Protein AF-A0A3D3FFS9-F1 (afdb_monomer)

Mean predicted aligned error: 15.08 Å

pLDDT: mean 86.49, std 15.5, range [30.83, 98.31]

Solvent-accessible surface area (backbone atoms only — not comparable to full-atom values): 15522 Å² total; per-residue (Å²): 141,86,73,75,79,60,86,74,94,66,98,41,53,66,43,80,41,42,57,54,73,46,79,46,50,60,52,38,69,43,64,80,40,70,41,89,42,34,31,46,38,37,26,71,35,42,28,30,42,39,33,48,88,96,41,80,41,85,40,32,59,42,22,28,40,58,45,58,53,77,39,62,31,33,36,33,24,29,67,91,42,33,21,30,34,37,38,45,29,33,47,48,78,42,43,66,61,57,33,49,62,44,68,36,50,98,83,41,37,71,49,58,36,91,55,58,69,62,52,50,50,43,48,57,53,44,73,69,55,74,61,97,42,74,67,36,50,54,48,45,51,51,40,52,54,48,51,52,49,54,40,28,65,50,52,66,58,79,88,72,78,77,92,74,82,76,87,44,95,41,71,57,57,49,53,46,51,52,50,46,69,80,42,44,48,44,90,74,54,68,60,60,50,14,54,76,62,74,43,55,54,67,60,50,33,52,48,26,39,74,54,67,75,35,42,62,69,55,50,53,51,52,55,26,44,55,53,37,51,52,49,44,69,75,48,85,71,54,69,56,57,46,21,39,67,32,33,26,93,46,46,64,63,37,41,53,53,38,22,74,74,69,78,41,46,66,67,55,51,32,55,55,50,52,57,56,55,69,73,77,112

Structure (mmCIF, N/CA/C/O backbone):
data_AF-A0A3D3FFS9-F1
#
_entry.id   AF-A0A3D3FFS9-F1
#
loop_
_atom_site.group_PDB
_atom_site.id
_atom_site.type_symbol
_atom_site.label_atom_id
_atom_site.label_alt_id
_atom_site.label_comp_id
_atom_site.label_asym_id
_atom_site.label_entity_id
_atom_site.label_seq_id
_atom_site.pdbx_PDB_ins_code
_atom_site.Cartn_x
_atom_site.Cartn_y
_atom_site.Cartn_z
_atom_site.occupancy
_atom_site.B_iso_or_equiv
_atom_site.auth_seq_id
_atom_site.auth_comp_id
_atom_site.auth_asym_id
_atom_site.auth_atom_id
_atom_site.pdbx_PDB_model_num
ATOM 1 N N . MET A 1 1 ? 17.795 -17.511 -14.555 1.00 39.22 1 MET A N 1
ATOM 2 C CA . MET A 1 1 ? 16.384 -17.103 -14.370 1.00 39.22 1 MET A CA 1
ATOM 3 C C . MET A 1 1 ? 15.881 -17.816 -13.126 1.00 39.22 1 MET A C 1
ATOM 5 O O . MET A 1 1 ? 15.646 -19.010 -13.201 1.00 39.22 1 MET A O 1
ATOM 9 N N . HIS A 1 2 ? 15.796 -17.134 -11.985 1.00 30.83 2 HIS A N 1
ATOM 10 C CA . HIS A 1 2 ? 15.272 -17.726 -10.752 1.00 30.83 2 HIS A CA 1
ATOM 11 C C . HIS A 1 2 ? 14.253 -16.762 -10.148 1.00 30.83 2 HIS A C 1
ATOM 13 O O . HIS A 1 2 ? 14.625 -15.761 -9.555 1.00 30.83 2 HIS A O 1
ATOM 19 N N . ALA A 1 3 ? 12.970 -17.047 -10.356 1.00 32.38 3 ALA A N 1
ATOM 20 C CA . ALA A 1 3 ? 11.882 -16.489 -9.565 1.00 32.38 3 ALA A CA 1
ATOM 21 C C . ALA A 1 3 ? 11.201 -17.693 -8.908 1.00 32.38 3 ALA A C 1
ATOM 23 O O . ALA A 1 3 ? 10.590 -18.506 -9.601 1.00 32.38 3 ALA A O 1
ATOM 24 N N . GLN A 1 4 ? 11.405 -17.877 -7.604 1.00 36.47 4 GLN A N 1
ATOM 25 C CA . GLN A 1 4 ? 10.688 -18.891 -6.832 1.00 36.47 4 GLN A CA 1
ATOM 26 C C . GLN A 1 4 ? 9.319 -18.324 -6.457 1.00 36.47 4 GLN A C 1
ATOM 28 O O . GLN A 1 4 ? 9.228 -17.225 -5.917 1.00 36.47 4 GLN A O 1
ATOM 33 N N . SER A 1 5 ? 8.252 -19.057 -6.780 1.00 33.88 5 SER A N 1
ATOM 34 C CA . SER A 1 5 ? 6.898 -18.698 -6.363 1.00 33.88 5 SER A CA 1
ATOM 35 C C . SER A 1 5 ? 6.679 -19.101 -4.909 1.00 33.88 5 SER A C 1
ATOM 37 O O . SER A 1 5 ? 6.826 -20.279 -4.576 1.00 33.88 5 SER A O 1
ATOM 39 N N . MET A 1 6 ? 6.245 -18.162 -4.078 1.00 38.62 6 MET A N 1
ATOM 40 C CA . MET A 1 6 ? 5.648 -18.459 -2.781 1.00 38.62 6 MET A CA 1
ATOM 41 C C . MET A 1 6 ? 4.137 -18.331 -2.953 1.00 38.62 6 MET A C 1
ATOM 43 O O . MET A 1 6 ? 3.634 -17.253 -3.248 1.00 38.62 6 MET A O 1
ATOM 47 N N . ASN A 1 7 ? 3.411 -19.446 -2.864 1.00 34.44 7 ASN A N 1
ATOM 48 C CA . ASN A 1 7 ? 1.955 -19.442 -2.965 1.00 34.44 7 ASN A CA 1
ATOM 49 C C . ASN A 1 7 ? 1.379 -19.937 -1.637 1.00 34.44 7 ASN A C 1
ATOM 51 O O . ASN A 1 7 ? 1.318 -21.140 -1.392 1.00 34.44 7 ASN A O 1
ATOM 55 N N . VAL A 1 8 ? 0.980 -18.998 -0.781 1.00 35.91 8 VAL A N 1
ATOM 56 C CA . VAL A 1 8 ? 0.124 -19.250 0.380 1.00 35.91 8 VAL A CA 1
ATOM 57 C C . VAL A 1 8 ? -1.070 -18.318 0.218 1.00 35.91 8 VAL A C 1
ATOM 59 O O . VAL A 1 8 ? -0.944 -17.104 0.301 1.00 35.91 8 VAL A O 1
ATOM 62 N N . SER A 1 9 ? -2.225 -18.888 -0.122 1.00 38.56 9 SER A N 1
ATOM 63 C CA . SER A 1 9 ? -3.477 -18.145 -0.263 1.00 38.56 9 SER A CA 1
ATOM 64 C C . SER A 1 9 ? -4.104 -17.952 1.120 1.00 38.56 9 SER A C 1
ATOM 66 O O . SER A 1 9 ? -4.982 -18.707 1.531 1.00 38.56 9 SER A O 1
ATOM 68 N N . SER A 1 10 ? -3.634 -16.942 1.845 1.00 40.06 10 SER A N 1
ATOM 69 C CA . SER A 1 10 ? -4.397 -16.231 2.875 1.00 40.06 10 SER A CA 1
ATOM 70 C C . SER A 1 10 ? -5.025 -15.002 2.209 1.00 40.06 10 SER A C 1
ATOM 72 O O . SER A 1 10 ? -4.398 -14.331 1.392 1.00 40.06 10 SER A O 1
ATOM 74 N N . ALA A 1 11 ? -6.298 -14.715 2.488 1.00 45.78 11 ALA A N 1
ATOM 75 C CA . ALA A 1 11 ? -6.959 -13.499 2.011 1.00 45.78 11 ALA A CA 1
ATOM 76 C C . ALA A 1 11 ? -6.447 -12.286 2.807 1.00 45.78 11 ALA A C 1
ATOM 78 O O . ALA A 1 11 ? -7.126 -11.769 3.688 1.00 45.78 11 ALA A O 1
ATOM 79 N N . GLU A 1 12 ? -5.211 -11.891 2.538 1.00 56.81 12 GLU A N 1
ATOM 80 C CA . GLU A 1 12 ? -4.559 -10.719 3.107 1.00 56.81 12 GLU A CA 1
ATOM 81 C C . GLU A 1 12 ? -4.927 -9.448 2.329 1.00 56.81 12 GLU A C 1
ATOM 83 O O . GLU A 1 12 ? -5.251 -9.483 1.135 1.00 56.81 12 GLU A O 1
ATOM 88 N N . ASP A 1 13 ? -4.885 -8.303 3.015 1.00 81.38 13 ASP A N 1
ATOM 89 C CA . ASP A 1 13 ? -5.248 -7.010 2.429 1.00 81.38 13 ASP A CA 1
ATOM 90 C C . ASP A 1 13 ? -4.358 -6.663 1.221 1.00 81.38 13 ASP A C 1
ATOM 92 O O . ASP A 1 13 ? -4.845 -6.205 0.187 1.00 81.38 13 ASP A O 1
ATOM 96 N N . LEU A 1 14 ? -3.055 -6.930 1.298 1.00 90.75 14 LEU A N 1
ATOM 97 C CA . LEU A 1 14 ? -2.101 -6.743 0.208 1.00 90.75 14 LEU A CA 1
ATOM 98 C C . LEU A 1 14 ? -0.906 -7.670 0.440 1.00 90.75 14 LEU A C 1
ATOM 100 O O . LEU A 1 14 ? -0.265 -7.530 1.472 1.00 90.75 14 LEU A O 1
ATOM 104 N N . SER A 1 15 ? -0.561 -8.530 -0.516 1.00 90.69 15 SER A N 1
ATOM 105 C CA . SER A 1 15 ? 0.523 -9.514 -0.363 1.00 90.69 15 SER A CA 1
ATOM 106 C C . SER A 1 15 ? 1.428 -9.558 -1.583 1.00 90.69 15 SER A C 1
ATOM 108 O O . SER A 1 15 ? 0.958 -9.531 -2.729 1.00 90.69 15 SER A O 1
ATOM 110 N N . LEU A 1 16 ? 2.733 -9.675 -1.336 1.00 93.38 16 LEU A N 1
ATOM 111 C CA . LEU A 1 16 ? 3.740 -9.927 -2.362 1.00 93.38 16 LEU A CA 1
ATOM 112 C C . LEU A 1 16 ? 3.660 -11.398 -2.793 1.00 93.38 16 LEU A C 1
ATOM 114 O O . LEU A 1 16 ? 3.675 -12.290 -1.956 1.00 93.38 16 LEU A O 1
ATOM 118 N N . LEU A 1 17 ? 3.606 -11.655 -4.099 1.00 91.88 17 LEU A N 1
ATOM 119 C CA . LEU A 1 17 ? 3.616 -13.013 -4.654 1.00 91.88 17 LEU A CA 1
ATOM 120 C C . LEU A 1 17 ? 5.021 -13.428 -5.093 1.00 91.88 17 LEU A C 1
ATOM 122 O O . LEU A 1 17 ? 5.482 -14.530 -4.809 1.00 91.88 17 LEU A O 1
ATOM 126 N N . PHE A 1 18 ? 5.687 -12.545 -5.835 1.00 93.00 18 PHE A N 1
ATOM 127 C CA . PHE A 1 18 ? 7.074 -12.691 -6.266 1.00 93.00 18 PHE A CA 1
ATOM 128 C C . PHE A 1 18 ? 7.578 -11.357 -6.825 1.00 93.00 18 PHE A C 1
ATOM 130 O O . PHE A 1 18 ? 6.798 -10.475 -7.183 1.00 93.00 18 PHE A O 1
ATOM 137 N N . CYS A 1 19 ? 8.891 -11.213 -6.949 1.00 96.38 19 CYS A N 1
ATOM 138 C CA . CYS A 1 19 ? 9.537 -10.063 -7.573 1.00 96.38 19 CYS A CA 1
ATOM 139 C C . CYS A 1 19 ? 10.679 -10.532 -8.480 1.00 96.38 19 CYS A C 1
ATOM 141 O O . CYS A 1 19 ? 10.998 -11.724 -8.524 1.00 96.38 19 CYS A O 1
ATOM 143 N N . GLY A 1 20 ? 11.271 -9.621 -9.242 1.00 94.88 20 GLY A N 1
ATOM 144 C CA . GLY A 1 20 ? 12.468 -9.938 -10.007 1.00 94.88 20 GLY A CA 1
ATOM 145 C C . GLY A 1 20 ? 12.974 -8.786 -10.852 1.00 94.88 20 GLY A C 1
ATOM 146 O O . GLY A 1 20 ? 12.391 -7.704 -10.887 1.00 94.88 20 GLY A O 1
ATOM 147 N N . GLU A 1 21 ? 14.064 -9.059 -11.555 1.00 96.31 21 GLU A N 1
ATOM 148 C CA . GLU A 1 21 ? 14.656 -8.158 -12.531 1.00 96.31 21 GLU A CA 1
ATOM 149 C C . GLU A 1 21 ? 15.047 -8.887 -13.808 1.00 96.31 21 GLU A C 1
ATOM 151 O O . GLU A 1 21 ? 15.166 -10.120 -13.856 1.00 96.31 21 GLU A O 1
ATOM 156 N N . ARG A 1 22 ? 15.233 -8.110 -14.873 1.00 95.00 22 ARG A N 1
ATOM 157 C CA . ARG A 1 22 ? 15.659 -8.628 -16.161 1.00 95.00 22 ARG A CA 1
ATOM 158 C C . ARG A 1 22 ? 16.355 -7.574 -16.994 1.00 95.00 22 ARG A C 1
ATOM 160 O O . ARG A 1 22 ? 15.787 -6.524 -17.276 1.00 95.00 22 ARG A O 1
ATOM 167 N N . PHE A 1 23 ? 17.533 -7.942 -17.474 1.00 97.06 23 PHE A N 1
ATOM 168 C CA . PHE A 1 23 ? 18.231 -7.280 -18.565 1.00 97.06 23 PHE A CA 1
ATOM 169 C C . PHE A 1 23 ? 17.737 -7.885 -19.879 1.00 97.06 23 PHE A C 1
ATOM 171 O O . PHE A 1 23 ? 17.874 -9.092 -20.101 1.00 97.06 23 PHE A O 1
ATOM 178 N N . CYS A 1 24 ? 17.085 -7.082 -20.713 1.00 95.44 24 CYS A N 1
ATOM 179 C CA . CYS A 1 24 ? 16.520 -7.552 -21.970 1.00 95.44 24 CYS A CA 1
ATOM 180 C C . CYS A 1 24 ? 17.574 -7.560 -23.078 1.00 95.44 24 CYS A C 1
ATOM 182 O O . CYS A 1 24 ? 18.467 -6.720 -23.120 1.00 95.44 24 CYS A O 1
ATOM 184 N N . SER A 1 25 ? 17.444 -8.498 -24.012 1.00 96.44 25 SER A N 1
ATOM 185 C CA . SER A 1 25 ? 18.145 -8.422 -25.297 1.00 96.44 25 SER A CA 1
ATOM 186 C C . SER A 1 25 ? 17.382 -7.500 -26.264 1.00 96.44 25 SER A C 1
ATOM 188 O O . SER A 1 25 ? 16.174 -7.312 -26.082 1.00 96.44 25 SER A O 1
ATOM 190 N N . PRO A 1 26 ? 18.035 -6.961 -27.309 1.00 97.62 26 PRO A N 1
ATOM 191 C CA . PRO A 1 26 ? 17.374 -6.247 -28.401 1.00 97.62 26 PRO A CA 1
ATOM 192 C C . PRO A 1 26 ? 16.096 -6.930 -28.892 1.00 97.62 26 PRO A C 1
ATOM 194 O O . PRO A 1 26 ? 16.116 -8.104 -29.264 1.00 97.62 26 PRO A O 1
ATOM 197 N N . GLY A 1 27 ? 14.974 -6.207 -28.878 1.00 94.75 27 GLY A N 1
ATOM 198 C CA . GLY A 1 27 ? 13.695 -6.715 -29.384 1.00 94.75 27 GLY A CA 1
ATOM 199 C C . GLY A 1 27 ? 13.052 -7.824 -28.546 1.00 94.75 27 GLY A C 1
ATOM 200 O O . GLY A 1 27 ? 12.045 -8.381 -28.982 1.00 94.75 27 GLY A O 1
ATOM 201 N N . HIS A 1 28 ? 13.602 -8.157 -27.373 1.00 95.06 28 HIS A N 1
ATOM 202 C CA . HIS A 1 28 ? 13.063 -9.192 -26.492 1.00 95.06 28 HIS A CA 1
ATOM 203 C C . HIS A 1 28 ? 11.607 -8.899 -26.119 1.00 95.06 28 HIS A C 1
ATOM 205 O O . HIS A 1 28 ? 11.264 -7.765 -25.781 1.00 95.06 28 HIS A O 1
ATOM 211 N N . THR A 1 29 ? 10.756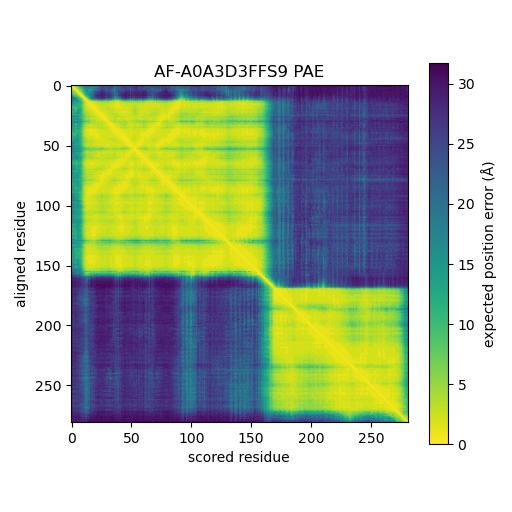 -9.924 -26.160 1.00 94.62 29 THR A N 1
ATOM 212 C CA . THR A 1 29 ? 9.309 -9.786 -25.976 1.00 94.62 29 THR A CA 1
ATOM 213 C C . THR A 1 29 ? 8.799 -10.484 -24.720 1.00 94.62 29 THR A C 1
ATOM 215 O O . THR A 1 29 ? 9.324 -11.505 -24.273 1.00 94.62 29 THR A O 1
ATOM 218 N N . PHE A 1 30 ? 7.715 -9.941 -24.172 1.00 88.75 30 PHE A N 1
ATOM 219 C CA . PHE A 1 30 ? 6.955 -10.507 -23.067 1.00 88.75 30 PHE A CA 1
ATOM 220 C C . PHE A 1 30 ? 5.487 -10.592 -23.459 1.00 88.75 30 PHE A C 1
ATOM 222 O O . PHE A 1 30 ? 4.843 -9.578 -23.712 1.00 88.75 30 PHE A O 1
ATOM 229 N N . GLY A 1 31 ? 4.938 -11.801 -23.477 1.00 87.56 31 GLY A N 1
ATOM 230 C CA . GLY A 1 31 ? 3.585 -12.023 -23.974 1.00 87.56 31 GLY A CA 1
ATOM 231 C C . GLY A 1 31 ? 3.514 -12.106 -25.507 1.00 87.56 31 GLY A C 1
ATOM 232 O O . GLY A 1 31 ? 4.546 -12.285 -26.150 1.00 87.56 31 GLY A O 1
ATOM 233 N N . PRO A 1 32 ? 2.313 -12.000 -26.105 1.00 90.25 32 PRO A N 1
ATOM 234 C CA . PRO A 1 32 ? 1.048 -11.656 -25.461 1.00 90.25 32 PRO A CA 1
ATOM 235 C C . PRO A 1 32 ? 0.671 -12.686 -24.401 1.00 90.25 32 PRO A C 1
ATOM 237 O O . PRO A 1 32 ? 0.777 -13.890 -24.625 1.00 90.25 32 PRO A O 1
ATOM 240 N N . ALA A 1 33 ? 0.284 -12.227 -23.215 1.00 88.81 33 ALA A N 1
ATOM 241 C CA . ALA A 1 33 ? -0.105 -13.139 -22.155 1.00 88.81 33 ALA A CA 1
ATOM 242 C C . ALA A 1 33 ? -1.074 -12.511 -21.158 1.00 88.81 33 ALA A C 1
ATOM 244 O O . ALA A 1 33 ? -1.065 -11.300 -20.941 1.00 88.81 33 ALA A O 1
ATOM 245 N N . VAL A 1 34 ? -1.871 -13.376 -20.531 1.00 91.50 34 VAL A N 1
ATOM 246 C CA . VAL A 1 34 ? -2.759 -13.033 -19.420 1.00 91.50 34 VAL A CA 1
ATOM 247 C C . VAL A 1 34 ? -2.073 -13.394 -18.104 1.00 91.50 34 VAL A C 1
ATOM 249 O O . VAL A 1 34 ? -1.395 -14.421 -17.995 1.00 91.50 34 VAL A O 1
ATOM 252 N N . ARG A 1 35 ? -2.220 -12.536 -17.097 1.00 90.38 35 ARG A N 1
ATOM 253 C CA . ARG A 1 35 ? -1.738 -12.756 -15.724 1.00 90.38 35 ARG A CA 1
ATOM 254 C C . ARG A 1 35 ? -2.925 -12.722 -14.770 1.00 90.38 35 ARG A C 1
ATOM 256 O O . ARG A 1 35 ? -3.882 -12.005 -15.027 1.00 90.38 35 ARG A O 1
ATOM 263 N N . GLN A 1 36 ? -2.881 -13.498 -13.689 1.00 92.31 36 GLN A N 1
ATOM 264 C CA . GLN A 1 36 ? -3.973 -13.583 -12.698 1.00 92.31 36 GLN A CA 1
ATOM 265 C C . GLN A 1 36 ? -3.714 -12.736 -11.441 1.00 92.31 36 GLN A C 1
ATOM 267 O O . GLN A 1 36 ? -4.442 -12.819 -10.459 1.00 92.31 36 GLN A O 1
ATOM 272 N N . TYR A 1 37 ? -2.675 -11.908 -11.472 1.00 94.88 37 TYR A N 1
ATOM 273 C CA . TYR A 1 37 ? -2.238 -11.038 -10.385 1.00 94.88 37 TYR A CA 1
ATOM 274 C C . TYR A 1 37 ? -1.850 -9.670 -10.944 1.00 94.88 37 TYR A C 1
ATOM 276 O O . TYR A 1 37 ? -1.660 -9.517 -12.154 1.00 94.88 37 TYR A O 1
ATOM 284 N N . TYR A 1 38 ? -1.734 -8.680 -10.063 1.00 97.38 38 TYR A N 1
ATOM 285 C CA . TYR A 1 38 ? -1.237 -7.361 -10.435 1.00 97.38 38 TYR A CA 1
ATOM 286 C C . TYR A 1 38 ? 0.285 -7.399 -10.541 1.00 97.38 38 TYR A C 1
ATOM 288 O O . TYR A 1 38 ? 0.943 -8.132 -9.800 1.00 97.38 38 TYR A O 1
ATOM 296 N N . MET A 1 39 ? 0.846 -6.595 -11.443 1.00 97.44 39 MET A N 1
ATOM 297 C CA . MET A 1 39 ? 2.289 -6.356 -11.480 1.00 97.44 39 MET A CA 1
ATOM 298 C C . MET A 1 39 ? 2.593 -4.878 -11.658 1.00 97.44 39 MET A C 1
ATOM 300 O O . MET A 1 39 ? 1.956 -4.216 -12.474 1.00 97.44 39 MET A O 1
ATOM 304 N N . LEU A 1 40 ? 3.604 -4.389 -10.948 1.00 97.94 40 LEU A N 1
ATOM 305 C CA . LEU A 1 40 ? 4.224 -3.097 -11.219 1.00 97.94 40 LEU A CA 1
ATOM 306 C C . LEU A 1 40 ? 5.616 -3.351 -11.779 1.00 97.94 40 LEU A C 1
ATOM 308 O O . LEU A 1 40 ? 6.454 -3.934 -11.095 1.00 97.94 40 LEU A O 1
ATOM 312 N N . TYR A 1 41 ? 5.836 -2.918 -13.014 1.00 97.44 41 TYR A N 1
ATOM 313 C CA . TYR A 1 41 ? 7.148 -2.876 -13.648 1.00 97.44 41 TYR A CA 1
ATOM 314 C C . TYR A 1 41 ? 7.743 -1.482 -13.507 1.00 97.44 41 TYR A C 1
ATOM 316 O O . TYR A 1 41 ? 7.016 -0.496 -13.590 1.00 97.44 41 TYR A O 1
ATOM 324 N N . TYR A 1 42 ? 9.058 -1.401 -13.360 1.00 97.81 42 TYR A N 1
ATOM 325 C CA . TYR A 1 42 ? 9.823 -0.162 -13.373 1.00 97.81 42 TYR A CA 1
ATOM 326 C C . TYR A 1 42 ? 11.041 -0.323 -14.283 1.00 97.81 42 TYR A C 1
ATOM 328 O O . TYR A 1 42 ? 11.745 -1.333 -14.214 1.00 97.81 42 TYR A O 1
ATOM 336 N N . CYS A 1 43 ? 11.267 0.653 -15.158 1.00 96.69 43 CYS A N 1
ATOM 337 C CA . CYS A 1 43 ? 12.367 0.654 -16.110 1.00 96.69 43 CYS A CA 1
ATOM 338 C C . CYS A 1 43 ? 13.561 1.406 -15.512 1.00 96.69 43 CYS A C 1
ATOM 340 O O . CYS A 1 43 ? 13.495 2.611 -15.266 1.00 96.69 43 CYS A O 1
ATOM 342 N N . VAL A 1 44 ? 14.645 0.673 -15.273 1.00 96.88 44 VAL A N 1
ATOM 343 C CA . VAL A 1 44 ? 15.892 1.187 -14.692 1.00 96.88 44 VAL A CA 1
ATOM 344 C C . VAL A 1 44 ? 16.724 1.870 -15.775 1.00 96.88 44 VAL A C 1
ATOM 346 O O . VAL A 1 44 ? 17.180 2.996 -15.604 1.00 96.88 44 VAL A O 1
ATOM 349 N N . SER A 1 45 ? 16.874 1.213 -16.924 1.00 97.69 45 SER A N 1
ATOM 350 C CA . SER A 1 45 ? 17.590 1.735 -18.087 1.00 97.69 45 SER A CA 1
ATOM 351 C C . SER A 1 45 ? 16.968 1.226 -19.386 1.00 97.69 45 SER A C 1
ATOM 353 O O . SER A 1 45 ? 16.167 0.288 -19.369 1.00 97.69 45 SER A O 1
ATOM 355 N N . GLY A 1 46 ? 17.335 1.853 -20.503 1.00 97.38 46 GLY A N 1
ATOM 356 C CA . GLY A 1 46 ? 16.828 1.532 -21.833 1.00 97.38 46 GLY A CA 1
ATOM 357 C C . GLY A 1 46 ? 15.348 1.859 -22.026 1.00 97.38 46 GLY A C 1
ATOM 358 O O . GLY A 1 46 ? 14.738 2.557 -21.215 1.00 97.38 46 GLY A O 1
ATOM 359 N N . HIS A 1 47 ? 14.764 1.347 -23.109 1.00 97.19 47 HIS A N 1
ATOM 360 C CA . HIS A 1 47 ? 13.375 1.617 -23.479 1.00 97.19 47 HIS A CA 1
ATOM 361 C C . HIS A 1 47 ? 12.610 0.346 -23.848 1.00 97.19 47 HIS A C 1
ATOM 363 O O . HIS A 1 47 ? 13.159 -0.620 -24.383 1.00 97.19 47 HIS A O 1
ATOM 369 N N . ALA A 1 48 ? 11.304 0.366 -23.603 1.00 95.19 48 ALA A N 1
ATOM 370 C CA . ALA A 1 48 ? 10.379 -0.678 -24.012 1.00 95.19 48 ALA A CA 1
ATOM 371 C C . ALA A 1 48 ? 9.031 -0.100 -24.441 1.00 95.19 48 ALA A C 1
ATOM 373 O O . ALA A 1 48 ? 8.614 0.972 -24.004 1.00 95.19 48 ALA A O 1
ATOM 374 N N . ILE A 1 49 ? 8.323 -0.859 -25.269 1.00 96.19 49 ILE A N 1
ATOM 375 C CA . ILE A 1 49 ? 6.905 -0.654 -25.537 1.00 96.19 49 ILE A CA 1
ATOM 376 C C . ILE A 1 49 ? 6.129 -1.626 -24.660 1.00 96.19 49 ILE A C 1
ATOM 378 O O . ILE A 1 49 ? 6.396 -2.825 -24.662 1.00 96.19 49 ILE A O 1
ATOM 382 N N . PHE A 1 50 ? 5.150 -1.108 -23.934 1.00 95.88 50 PHE A N 1
ATOM 383 C CA . PHE A 1 50 ? 4.143 -1.880 -23.225 1.00 95.88 50 PHE A CA 1
ATOM 384 C C . PHE A 1 50 ? 2.795 -1.693 -23.915 1.00 95.88 50 PHE A C 1
ATOM 386 O O . PHE A 1 50 ? 2.406 -0.575 -24.239 1.00 95.88 50 PHE A O 1
ATOM 393 N N . GLN A 1 51 ? 2.063 -2.777 -24.130 1.00 95.69 51 GLN A N 1
ATOM 394 C CA . GLN A 1 51 ? 0.758 -2.775 -24.765 1.00 95.69 51 GLN A CA 1
ATOM 395 C C . GLN A 1 51 ? -0.277 -3.433 -23.856 1.00 95.69 51 GLN A C 1
ATOM 397 O O . GLN A 1 51 ? -0.111 -4.569 -23.407 1.00 95.69 51 GLN A O 1
ATOM 402 N N . ALA A 1 52 ? -1.383 -2.726 -23.635 1.00 92.81 52 ALA A N 1
ATOM 403 C CA . ALA A 1 52 ? -2.548 -3.211 -22.904 1.00 92.81 52 ALA A CA 1
ATOM 404 C C . ALA A 1 52 ? -3.818 -2.575 -23.478 1.00 92.81 52 ALA A C 1
ATOM 406 O O . ALA A 1 52 ? -3.820 -1.392 -23.816 1.00 92.81 52 ALA A O 1
ATOM 407 N N . ASN A 1 53 ? -4.909 -3.342 -23.582 1.00 85.94 53 ASN A N 1
ATOM 408 C CA . ASN A 1 53 ? -6.197 -2.861 -24.108 1.00 85.94 53 ASN A CA 1
ATOM 409 C C . ASN A 1 53 ? -6.066 -2.124 -25.456 1.00 85.94 53 ASN A C 1
ATOM 411 O O . ASN A 1 53 ? -6.620 -1.042 -25.633 1.00 85.94 53 ASN A O 1
ATOM 415 N N . GLN A 1 54 ? -5.287 -2.697 -26.383 1.00 84.00 54 GLN A N 1
ATOM 416 C CA . GLN A 1 54 ? -4.994 -2.133 -27.712 1.00 84.00 54 GLN A CA 1
ATOM 417 C C . GLN A 1 54 ? -4.289 -0.759 -27.705 1.00 84.00 54 GLN A C 1
ATOM 419 O O . GLN A 1 54 ? -4.086 -0.181 -28.769 1.00 84.00 54 GLN A O 1
ATOM 424 N N . LYS A 1 55 ? -3.868 -0.245 -26.543 1.00 90.50 55 LYS A N 1
ATOM 425 C CA . LYS A 1 55 ? -3.050 0.966 -26.425 1.00 90.50 55 LYS A CA 1
ATOM 426 C C . LYS A 1 55 ? -1.587 0.604 -26.231 1.00 90.50 55 LYS A C 1
ATOM 428 O O . LYS A 1 55 ? -1.279 -0.316 -25.475 1.00 90.50 55 LYS A O 1
ATOM 433 N N . ASN A 1 56 ? -0.715 1.375 -26.872 1.00 93.00 56 ASN A N 1
ATOM 434 C CA . ASN A 1 56 ? 0.732 1.277 -26.725 1.00 93.00 56 ASN A CA 1
ATOM 435 C C . ASN A 1 56 ? 1.242 2.403 -25.825 1.00 93.00 56 ASN A C 1
ATOM 437 O O . ASN A 1 56 ? 0.820 3.552 -25.949 1.00 93.00 56 ASN A O 1
ATOM 441 N N . TYR A 1 57 ? 2.181 2.062 -24.956 1.00 91.31 57 TYR A N 1
ATOM 442 C CA . TYR A 1 57 ? 2.834 2.949 -24.010 1.00 91.31 57 TYR A CA 1
ATOM 443 C C . TYR A 1 57 ? 4.344 2.814 -24.193 1.00 91.31 57 TYR A C 1
ATOM 445 O O . TYR A 1 57 ? 4.869 1.702 -24.172 1.00 91.31 57 TYR A O 1
ATOM 453 N N . SER A 1 58 ? 5.039 3.935 -24.369 1.00 90.25 58 SER A N 1
ATOM 454 C CA . SER A 1 58 ? 6.501 3.958 -24.317 1.00 90.25 58 SER A CA 1
ATOM 455 C C . SER A 1 58 ? 6.938 4.094 -22.863 1.00 90.25 58 SER A C 1
ATOM 457 O O . SER A 1 58 ? 6.405 4.935 -22.138 1.00 90.25 58 SER A O 1
ATOM 459 N N . VAL A 1 59 ? 7.880 3.260 -22.435 1.00 92.31 59 VAL A N 1
ATOM 460 C CA . VAL A 1 59 ? 8.412 3.251 -21.073 1.00 92.31 59 VAL A CA 1
ATOM 461 C C . VAL A 1 59 ? 9.930 3.315 -21.162 1.00 92.31 59 VAL A C 1
ATOM 463 O O . VAL A 1 59 ? 10.547 2.514 -21.860 1.00 92.31 59 VAL A O 1
ATOM 466 N N . GLY A 1 60 ? 10.514 4.283 -20.466 1.00 91.19 60 GLY A N 1
ATOM 467 C CA . GLY A 1 60 ? 11.957 4.478 -20.359 1.00 91.19 60 GLY A CA 1
ATOM 468 C C . GLY A 1 60 ? 12.366 4.728 -18.908 1.00 91.19 60 GLY A C 1
ATOM 469 O O . GLY A 1 60 ? 11.540 4.546 -18.007 1.00 91.19 60 GLY A O 1
ATOM 470 N N . PRO A 1 61 ? 13.607 5.174 -18.657 1.00 91.69 61 PRO A N 1
ATOM 471 C CA . PRO A 1 61 ? 14.114 5.373 -17.306 1.00 91.69 61 PRO A CA 1
ATOM 472 C C . PRO A 1 61 ? 13.187 6.258 -16.464 1.00 91.69 61 PRO A C 1
ATOM 474 O O . PRO A 1 61 ? 12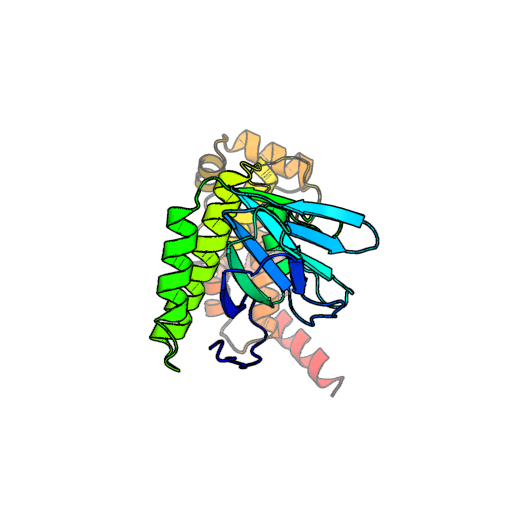.549 7.183 -16.977 1.00 91.69 61 PRO A O 1
ATOM 477 N N . GLN A 1 62 ? 13.110 5.958 -15.167 1.00 85.75 62 GLN A N 1
ATOM 478 C CA . GLN A 1 62 ? 12.214 6.596 -14.188 1.00 85.75 62 GLN A CA 1
ATOM 479 C C . GLN A 1 62 ? 10.723 6.306 -14.364 1.00 85.75 62 GLN A C 1
ATOM 481 O O . GLN A 1 62 ? 9.932 6.677 -13.499 1.00 85.75 62 GLN A O 1
ATOM 486 N N . HIS A 1 63 ? 10.320 5.620 -15.431 1.00 92.44 63 HIS A N 1
ATOM 487 C CA . HIS A 1 63 ? 8.928 5.269 -15.660 1.00 92.44 63 HIS A CA 1
ATOM 488 C C . HIS A 1 63 ? 8.672 3.798 -15.367 1.00 92.44 63 HIS A C 1
ATOM 490 O O . HIS A 1 63 ? 9.548 2.936 -15.455 1.00 92.44 63 HIS A O 1
ATOM 496 N N . GLY A 1 64 ? 7.425 3.504 -15.040 1.00 94.75 64 GLY A N 1
ATOM 497 C CA . GLY A 1 64 ? 6.949 2.152 -14.841 1.00 94.75 64 GLY A CA 1
ATOM 498 C C . GLY A 1 64 ? 5.506 1.994 -15.278 1.00 94.75 64 GLY A C 1
ATOM 499 O O . GLY A 1 64 ? 4.837 2.968 -15.630 1.00 94.75 64 GLY A O 1
ATOM 500 N N . PHE A 1 65 ? 5.028 0.753 -15.279 1.00 95.94 65 PHE A N 1
ATOM 501 C CA . PHE A 1 65 ? 3.675 0.438 -15.712 1.00 95.94 65 PHE A CA 1
ATOM 502 C C . PHE A 1 65 ? 2.987 -0.625 -14.855 1.00 95.94 65 PHE A C 1
ATOM 504 O O . PHE A 1 65 ? 3.624 -1.525 -14.304 1.00 95.94 65 PHE A O 1
ATOM 511 N N . LEU A 1 66 ? 1.660 -0.519 -14.775 1.00 97.38 66 LEU A N 1
ATOM 512 C CA . LEU A 1 66 ? 0.767 -1.469 -14.118 1.00 97.38 66 LEU A CA 1
ATOM 513 C C . LEU A 1 66 ? 0.204 -2.495 -15.111 1.00 97.38 66 LEU A C 1
ATOM 515 O O . LEU A 1 66 ? -0.451 -2.145 -16.098 1.00 97.38 66 LEU A O 1
ATOM 519 N N . VAL A 1 67 ? 0.357 -3.774 -14.774 1.00 96.44 67 VAL A N 1
ATOM 520 C CA . VAL A 1 67 ? -0.375 -4.892 -15.381 1.00 96.44 67 VAL A CA 1
ATOM 521 C C . VAL A 1 67 ? -1.568 -5.241 -14.497 1.00 96.44 67 VAL A C 1
ATOM 523 O O . VAL A 1 67 ? -1.418 -5.483 -13.297 1.00 96.44 67 VAL A O 1
ATOM 526 N N . TRP A 1 68 ? -2.756 -5.270 -15.099 1.00 95.31 68 TRP A N 1
ATOM 527 C CA . TRP A 1 68 ? -3.999 -5.670 -14.442 1.00 95.31 68 TRP A CA 1
ATOM 528 C C . TRP A 1 68 ? -4.256 -7.172 -14.634 1.00 95.31 68 TRP A C 1
ATOM 530 O O . TRP A 1 68 ? -3.979 -7.703 -15.714 1.00 95.31 68 TRP A O 1
ATOM 540 N N . PRO A 1 69 ? -4.822 -7.865 -13.630 1.00 94.81 69 PRO A N 1
ATOM 541 C CA . PRO A 1 69 ? -5.170 -9.270 -13.764 1.00 94.81 69 PRO A CA 1
ATOM 542 C C . PRO A 1 69 ? -6.293 -9.470 -14.792 1.00 94.81 69 PRO A C 1
ATOM 544 O O . PRO A 1 69 ? -7.221 -8.664 -14.888 1.00 94.81 69 PRO A O 1
ATOM 547 N N . GLY A 1 70 ? -6.222 -10.574 -15.536 1.00 91.62 70 GLY A N 1
ATOM 548 C CA . GLY A 1 70 ? -7.235 -10.995 -16.508 1.00 91.62 70 GLY A CA 1
ATOM 549 C C . GLY A 1 70 ? -7.158 -10.308 -17.875 1.00 91.62 70 GLY A C 1
ATOM 550 O O . GLY A 1 70 ? -8.002 -10.575 -18.725 1.00 91.62 70 GLY A O 1
ATOM 551 N N . GLU A 1 71 ? -6.166 -9.451 -18.117 1.00 91.69 71 GLU A N 1
ATOM 552 C CA . GLU A 1 71 ? -5.992 -8.760 -19.399 1.00 91.69 71 GLU A CA 1
ATOM 553 C C . GLU A 1 71 ? -4.834 -9.336 -20.214 1.00 91.69 71 GLU A C 1
ATOM 555 O O . GLU A 1 71 ? -3.821 -9.766 -19.663 1.00 91.69 71 GLU A O 1
ATOM 560 N N . VAL A 1 72 ? -4.971 -9.308 -21.542 1.00 93.81 72 VAL A N 1
ATOM 561 C CA . VAL A 1 72 ? -3.861 -9.605 -22.451 1.00 93.81 72 VAL A CA 1
ATOM 562 C C . VAL A 1 72 ? -2.943 -8.391 -22.499 1.00 93.81 72 VAL A C 1
ATOM 564 O O . VAL A 1 72 ? -3.353 -7.304 -22.912 1.00 93.81 72 VAL A O 1
ATOM 567 N N . THR A 1 73 ? -1.689 -8.597 -22.114 1.00 95.00 73 THR A N 1
ATOM 568 C CA . THR A 1 73 ? -0.634 -7.589 -22.233 1.00 95.00 73 THR A CA 1
ATOM 569 C C . THR A 1 73 ? 0.533 -8.110 -23.052 1.00 95.00 73 THR A C 1
ATOM 571 O O . THR A 1 73 ? 0.833 -9.307 -23.017 1.00 95.00 73 THR A O 1
ATOM 574 N N . PHE A 1 74 ? 1.201 -7.204 -23.758 1.00 95.81 74 PHE A N 1
ATOM 575 C CA . PHE A 1 74 ? 2.419 -7.468 -24.513 1.00 95.81 74 PHE A CA 1
ATOM 576 C C . PHE A 1 74 ? 3.481 -6.425 -24.160 1.00 95.81 74 PHE A C 1
ATOM 578 O O . PHE A 1 74 ? 3.156 -5.274 -23.891 1.00 95.81 74 PHE A O 1
ATOM 585 N N . GLY A 1 75 ? 4.745 -6.824 -24.137 1.00 94.88 75 GLY A N 1
ATOM 586 C CA . GLY A 1 75 ? 5.879 -5.936 -23.942 1.00 94.88 75 GLY A CA 1
ATOM 587 C C . GLY A 1 75 ? 6.985 -6.262 -24.933 1.00 94.88 75 GLY A C 1
ATOM 588 O O . GLY A 1 75 ? 7.181 -7.428 -25.269 1.00 94.88 75 GLY A O 1
ATOM 589 N N . GLN A 1 76 ? 7.722 -5.252 -25.378 1.00 96.94 76 GLN A N 1
ATOM 590 C CA . GLN A 1 76 ? 8.877 -5.426 -26.251 1.00 96.94 76 GLN A CA 1
ATOM 591 C C . GLN A 1 76 ? 9.974 -4.428 -25.892 1.00 96.94 76 GLN A C 1
ATOM 593 O O . GLN A 1 76 ? 9.734 -3.223 -25.872 1.00 96.94 76 GLN A O 1
ATOM 598 N N . ALA A 1 77 ? 11.180 -4.926 -25.634 1.00 97.19 77 ALA A N 1
ATOM 599 C CA . ALA A 1 77 ? 12.365 -4.098 -25.464 1.00 97.19 77 ALA A CA 1
ATOM 600 C C . ALA A 1 77 ? 12.760 -3.439 -26.793 1.00 97.19 77 ALA A C 1
ATOM 602 O O . ALA A 1 77 ? 12.605 -4.027 -27.865 1.00 97.19 77 ALA A O 1
ATOM 603 N N . ASN A 1 78 ? 13.300 -2.225 -26.728 1.00 97.62 78 ASN A N 1
ATOM 604 C CA . ASN A 1 78 ? 13.816 -1.531 -27.901 1.00 97.62 78 ASN A CA 1
ATOM 605 C C . ASN A 1 78 ? 14.964 -2.335 -28.554 1.00 97.62 78 ASN A C 1
ATOM 607 O O . ASN A 1 78 ? 15.685 -3.081 -27.890 1.00 97.62 78 ASN A O 1
ATOM 611 N N . LEU A 1 79 ? 15.108 -2.218 -29.877 1.00 96.75 79 LEU A N 1
ATOM 612 C CA . LEU A 1 79 ? 16.138 -2.923 -30.648 1.00 96.75 79 LEU A CA 1
ATOM 613 C C . LEU A 1 79 ? 17.540 -2.332 -30.443 1.00 96.75 79 LEU A C 1
ATOM 615 O O . LEU A 1 79 ? 18.512 -3.076 -30.388 1.00 96.75 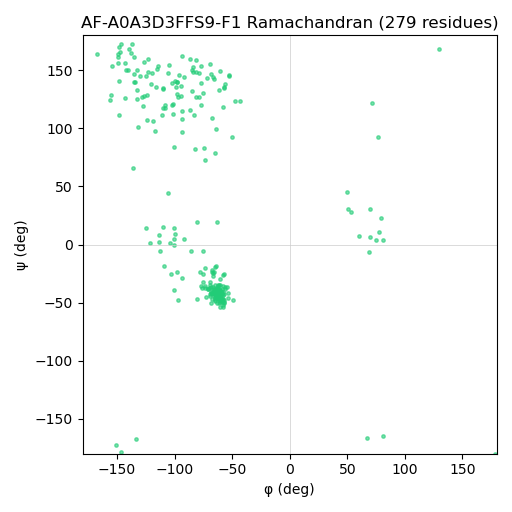79 LEU A O 1
ATOM 619 N N . SER A 1 80 ? 17.646 -1.011 -30.326 1.00 97.00 80 SER A N 1
ATOM 620 C CA . SER A 1 80 ? 18.927 -0.308 -30.192 1.00 97.00 80 SER A CA 1
ATOM 621 C C . SER A 1 80 ? 19.268 0.031 -28.742 1.00 97.00 80 SER A C 1
ATOM 623 O O . SER A 1 80 ? 20.438 0.208 -28.424 1.00 97.00 80 SER A O 1
ATOM 625 N N . ASP A 1 81 ? 18.261 0.119 -27.872 1.00 96.94 81 ASP A N 1
ATOM 626 C CA . ASP A 1 81 ? 18.408 0.517 -26.467 1.00 96.94 81 ASP A CA 1
ATOM 627 C C . ASP A 1 81 ? 17.574 -0.387 -25.533 1.00 96.94 81 ASP A C 1
ATOM 629 O O . ASP A 1 81 ? 16.547 0.035 -24.986 1.00 96.94 81 ASP A O 1
ATOM 633 N N . PRO A 1 82 ? 17.925 -1.681 -25.427 1.00 96.44 82 PRO A N 1
ATOM 634 C CA . PRO A 1 82 ? 17.110 -2.662 -24.726 1.00 96.44 82 PRO A CA 1
ATOM 635 C C . PRO A 1 82 ? 17.033 -2.374 -23.224 1.00 96.44 82 PRO A C 1
ATOM 637 O O . PRO A 1 82 ? 18.008 -1.974 -22.591 1.00 96.44 82 P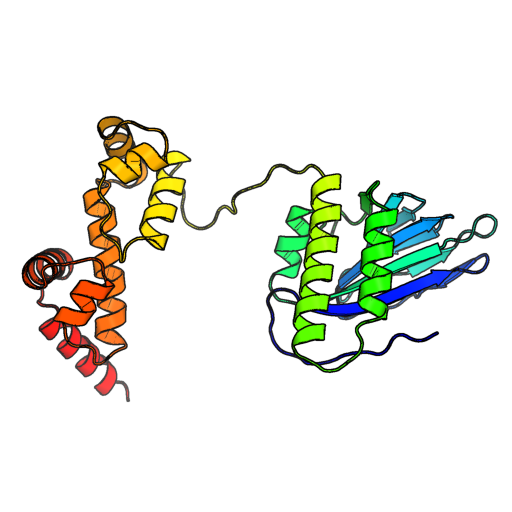RO A O 1
ATOM 640 N N . CYS A 1 83 ? 15.862 -2.611 -22.636 1.00 96.69 83 CYS A N 1
ATOM 641 C CA . CYS A 1 83 ? 15.603 -2.207 -21.262 1.00 96.69 83 CYS A CA 1
ATOM 642 C C . CYS A 1 83 ? 16.149 -3.167 -20.191 1.00 96.69 83 CYS A C 1
ATOM 644 O O . CYS A 1 83 ? 16.138 -4.394 -20.339 1.00 96.69 83 CYS A O 1
ATOM 646 N N . HIS A 1 84 ? 16.528 -2.599 -19.046 1.00 97.19 84 HIS A N 1
ATOM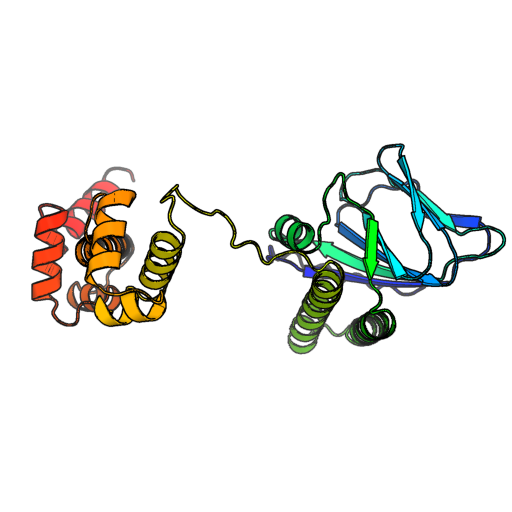 647 C CA . HIS A 1 84 ? 16.610 -3.296 -17.761 1.00 97.19 84 HIS A CA 1
ATOM 648 C C . HIS A 1 84 ? 15.374 -2.936 -16.945 1.00 97.19 84 HIS A C 1
ATOM 650 O O . HIS A 1 84 ? 15.110 -1.762 -16.679 1.00 97.19 84 HIS A O 1
ATOM 656 N N . CYS A 1 85 ? 14.588 -3.940 -16.567 1.00 96.31 85 CYS A N 1
ATOM 657 C CA . CYS A 1 85 ? 13.369 -3.732 -15.796 1.00 96.31 85 CYS A CA 1
ATOM 658 C C . CYS A 1 85 ? 13.372 -4.550 -14.513 1.00 96.31 85 CYS A C 1
ATOM 660 O O . CYS A 1 85 ? 13.804 -5.703 -14.500 1.00 96.31 85 CYS A O 1
ATOM 662 N N . ILE A 1 86 ? 12.780 -3.970 -13.475 1.00 97.62 86 ILE A N 1
ATOM 663 C CA . ILE A 1 86 ? 12.460 -4.633 -12.213 1.00 97.62 86 ILE A CA 1
ATOM 664 C C . ILE A 1 86 ? 10.947 -4.700 -12.040 1.00 97.62 86 ILE A C 1
ATOM 666 O O . ILE A 1 86 ? 10.223 -3.868 -12.592 1.00 97.62 86 ILE A O 1
ATOM 670 N N . TRP A 1 87 ? 10.447 -5.682 -11.297 1.00 97.81 87 TRP A N 1
ATOM 671 C CA . TRP A 1 87 ? 9.019 -5.793 -11.029 1.00 97.81 87 TRP A CA 1
ATOM 672 C C . TRP A 1 87 ? 8.699 -6.428 -9.684 1.00 97.81 87 TRP A C 1
ATOM 674 O O . TRP A 1 87 ? 9.444 -7.257 -9.159 1.00 97.81 87 TRP A O 1
ATOM 684 N N . ILE A 1 88 ? 7.505 -6.099 -9.197 1.00 97.81 88 ILE A N 1
ATOM 685 C CA . ILE A 1 88 ? 6.816 -6.806 -8.119 1.00 97.81 88 ILE A CA 1
ATOM 686 C C . ILE A 1 88 ? 5.467 -7.318 -8.631 1.00 97.81 88 ILE A C 1
ATOM 688 O O . ILE A 1 88 ? 4.759 -6.615 -9.355 1.00 97.81 88 ILE A O 1
ATOM 692 N N . ALA A 1 89 ? 5.113 -8.544 -8.261 1.00 96.94 89 ALA A N 1
ATOM 693 C CA . ALA A 1 89 ? 3.800 -9.138 -8.467 1.00 96.94 89 ALA A CA 1
ATOM 694 C C . ALA A 1 89 ? 3.093 -9.273 -7.119 1.00 96.94 89 ALA A C 1
ATOM 696 O O . ALA A 1 89 ? 3.693 -9.728 -6.146 1.00 96.94 89 ALA A O 1
ATOM 697 N N . PHE A 1 90 ? 1.827 -8.873 -7.055 1.00 96.38 90 PHE A N 1
ATOM 698 C CA . PHE A 1 90 ? 1.081 -8.791 -5.801 1.00 96.38 90 PHE A CA 1
ATOM 699 C C . PHE A 1 90 ? -0.415 -9.043 -6.005 1.00 96.38 90 PHE A C 1
ATOM 701 O O . PHE A 1 90 ? -0.957 -8.961 -7.114 1.00 96.38 90 PHE A O 1
ATOM 708 N N . SER A 1 91 ? -1.092 -9.368 -4.908 1.00 95.44 91 SER A N 1
ATOM 709 C CA . SER A 1 91 ? -2.539 -9.582 -4.855 1.00 95.44 91 SER A CA 1
ATOM 710 C C . SER A 1 91 ? -3.100 -9.137 -3.501 1.00 95.44 91 SER A C 1
ATOM 712 O O . SER A 1 91 ? -2.358 -8.595 -2.689 1.00 95.44 91 SER A O 1
ATOM 714 N N . GLY A 1 92 ? -4.405 -9.292 -3.284 1.00 91.50 92 GLY A N 1
ATOM 715 C CA . GLY A 1 92 ? -5.072 -8.903 -2.038 1.00 91.50 92 GLY A CA 1
ATOM 716 C C . GLY A 1 92 ? -6.316 -8.047 -2.265 1.00 91.50 92 GLY A C 1
ATOM 717 O O . GLY A 1 92 ? -6.587 -7.572 -3.375 1.00 91.50 92 GLY A O 1
ATOM 718 N N . THR A 1 93 ? -7.102 -7.866 -1.209 1.00 90.00 93 THR A N 1
ATOM 719 C CA . THR A 1 93 ? -8.385 -7.140 -1.238 1.00 90.00 93 THR A CA 1
ATOM 720 C C . THR A 1 93 ? -8.210 -5.617 -1.321 1.00 90.00 93 THR A C 1
ATOM 722 O O . THR A 1 93 ? -9.005 -4.949 -1.984 1.00 90.00 93 THR A O 1
ATOM 725 N N . ALA A 1 94 ? -7.148 -5.064 -0.730 1.00 89.00 94 ALA A N 1
ATOM 726 C CA . ALA A 1 94 ? -6.843 -3.632 -0.678 1.00 89.00 94 ALA A CA 1
ATOM 727 C C . ALA A 1 94 ? -6.073 -3.111 -1.904 1.00 89.00 94 ALA A C 1
ATOM 729 O O . ALA A 1 94 ? -5.890 -1.901 -2.041 1.00 89.00 94 ALA A O 1
ATOM 730 N N . VAL A 1 95 ? -5.661 -3.984 -2.835 1.00 94.12 95 VAL A N 1
ATOM 731 C CA . VAL A 1 95 ? -4.842 -3.614 -4.007 1.00 94.12 95 VAL A CA 1
ATOM 732 C C . VAL A 1 95 ? -5.402 -2.411 -4.766 1.00 94.12 95 VAL A C 1
ATOM 734 O O . VAL A 1 95 ? -4.664 -1.483 -5.085 1.00 94.12 95 VAL A O 1
ATOM 737 N N . LYS A 1 96 ? -6.708 -2.401 -5.056 1.00 92.25 96 LYS A N 1
ATOM 738 C CA . LYS A 1 96 ? -7.328 -1.323 -5.844 1.00 92.25 96 LYS A CA 1
ATOM 739 C C . LYS A 1 96 ? -7.242 0.028 -5.134 1.00 92.25 96 LYS A C 1
ATOM 741 O O . LYS A 1 96 ? -6.951 1.028 -5.784 1.00 92.25 96 LYS A O 1
ATOM 746 N N . THR A 1 97 ? -7.464 0.046 -3.821 1.00 88.81 97 THR A N 1
ATOM 747 C CA . THR A 1 97 ? -7.326 1.248 -2.991 1.00 88.81 97 THR A CA 1
ATOM 748 C C . THR A 1 97 ? -5.871 1.713 -2.956 1.00 88.81 97 THR A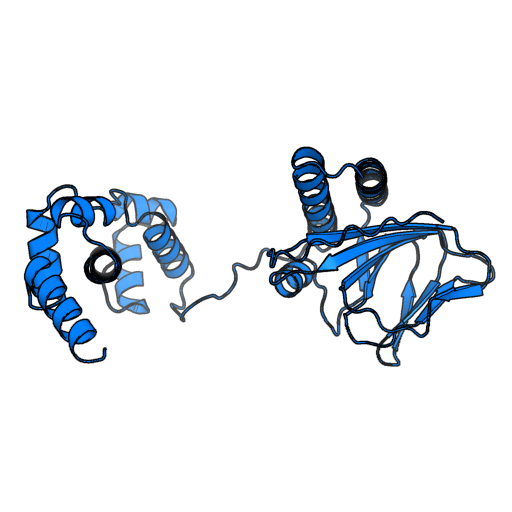 C 1
ATOM 750 O O . THR A 1 97 ? -5.595 2.882 -3.215 1.00 88.81 97 THR A O 1
ATOM 753 N N . THR A 1 98 ? -4.919 0.800 -2.740 1.00 91.56 98 THR A N 1
ATOM 754 C CA . THR A 1 98 ? -3.486 1.134 -2.722 1.00 91.56 98 THR A CA 1
ATOM 755 C C . THR A 1 98 ? -3.004 1.690 -4.065 1.00 91.56 98 THR A C 1
ATOM 757 O O . THR A 1 98 ? -2.266 2.672 -4.088 1.00 91.56 98 THR A O 1
ATOM 760 N N . LEU A 1 99 ? -3.450 1.123 -5.192 1.00 93.94 99 LEU A N 1
ATOM 761 C CA . LEU A 1 99 ? -3.138 1.644 -6.528 1.00 93.94 99 LEU A CA 1
ATOM 762 C C . LEU A 1 99 ? -3.691 3.062 -6.734 1.00 93.94 99 LEU A C 1
ATOM 764 O O . LEU A 1 99 ? -2.984 3.920 -7.261 1.00 93.94 99 LEU A O 1
ATOM 768 N N . ALA A 1 100 ? -4.908 3.341 -6.259 1.00 88.50 100 ALA A N 1
ATOM 769 C CA . ALA A 1 100 ? -5.497 4.675 -6.349 1.00 88.50 100 ALA A CA 1
ATOM 770 C C . ALA A 1 100 ? -4.688 5.730 -5.569 1.00 88.50 100 ALA A C 1
ATOM 772 O O . ALA A 1 100 ? -4.553 6.858 -6.040 1.00 88.50 100 ALA A O 1
ATOM 773 N N . HIS A 1 101 ? -4.090 5.368 -4.426 1.00 85.62 101 HIS A N 1
ATOM 774 C CA . HIS A 1 101 ? -3.216 6.264 -3.650 1.00 85.62 101 HIS A CA 1
ATOM 775 C C . HIS A 1 101 ? -1.928 6.665 -4.380 1.00 85.62 101 HIS A C 1
ATOM 777 O O . HIS A 1 101 ? -1.307 7.660 -4.012 1.00 85.62 101 HIS A O 1
ATOM 783 N N . ILE A 1 102 ? -1.532 5.912 -5.407 1.00 90.06 102 ILE A N 1
ATOM 784 C CA . ILE A 1 102 ? -0.370 6.211 -6.253 1.00 90.06 102 ILE A CA 1
ATOM 785 C C . ILE A 1 102 ? -0.774 6.627 -7.674 1.00 90.06 102 ILE A C 1
ATOM 787 O O . ILE A 1 102 ? 0.060 6.643 -8.573 1.00 90.06 102 ILE A O 1
ATOM 791 N N . GLY A 1 103 ? -2.053 6.960 -7.884 1.00 83.88 103 GLY A N 1
ATOM 792 C CA . GLY A 1 103 ? -2.562 7.483 -9.155 1.00 83.88 103 GLY A CA 1
ATOM 793 C C . GLY A 1 103 ? -2.768 6.433 -10.237 1.00 83.88 103 GLY A C 1
ATOM 794 O O . GLY A 1 103 ? -3.016 6.784 -11.386 1.00 83.88 103 GLY A O 1
ATOM 795 N N . LEU A 1 104 ? -2.686 5.150 -9.885 1.00 91.38 104 LEU A N 1
ATOM 796 C CA . LEU A 1 104 ? -2.815 4.055 -10.830 1.00 91.38 104 LEU A CA 1
ATOM 797 C C . LEU A 1 104 ? -4.223 3.471 -10.824 1.00 91.38 104 LEU A C 1
ATOM 799 O O . LEU A 1 104 ? -4.871 3.286 -9.794 1.00 91.38 104 LEU A O 1
ATOM 803 N N . SER A 1 105 ? -4.703 3.147 -12.015 1.00 89.06 105 SER A N 1
ATOM 804 C CA . SER A 1 105 ? -6.016 2.566 -12.244 1.00 89.06 105 SER A CA 1
ATOM 805 C C . SER A 1 105 ? -6.001 1.695 -13.500 1.00 89.06 105 SER A C 1
ATOM 807 O O . SER A 1 105 ? -4.964 1.425 -14.104 1.00 89.06 105 SER A O 1
ATOM 809 N N . LYS A 1 106 ? -7.173 1.213 -13.917 1.00 88.50 106 LYS A N 1
ATOM 810 C CA . LYS A 1 106 ? -7.292 0.446 -15.161 1.00 88.50 106 LYS A CA 1
ATOM 811 C C . LYS A 1 106 ? -7.028 1.308 -16.408 1.00 88.50 106 LYS A C 1
ATOM 813 O O . LYS A 1 106 ? -6.670 0.756 -17.450 1.00 88.50 106 LYS A O 1
ATOM 818 N N . THR A 1 107 ? -7.211 2.628 -16.318 1.00 84.75 107 THR A N 1
ATOM 819 C CA . THR A 1 107 ? -6.976 3.585 -17.414 1.00 84.75 107 THR A CA 1
ATOM 820 C C . THR A 1 107 ? -5.639 4.308 -17.271 1.00 84.75 107 THR A C 1
ATOM 822 O O . THR A 1 107 ? -4.935 4.457 -18.267 1.00 84.75 107 THR A O 1
ATOM 825 N N . GLU A 1 108 ? -5.264 4.667 -16.043 1.00 86.88 108 GLU A N 1
ATOM 826 C CA . GLU A 1 108 ? -3.985 5.300 -15.702 1.00 86.88 108 GLU A CA 1
ATOM 827 C C . GLU A 1 108 ? -2.970 4.229 -15.303 1.00 86.88 108 GLU A C 1
ATOM 829 O O . GLU A 1 108 ? -2.989 3.725 -14.181 1.00 86.88 108 GLU A O 1
ATOM 834 N N . ARG A 1 109 ? -2.127 3.809 -16.249 1.00 92.00 109 ARG A N 1
ATOM 835 C CA . ARG A 1 109 ? -1.232 2.651 -16.066 1.00 92.00 109 ARG A CA 1
ATOM 836 C C . ARG A 1 109 ? 0.231 3.003 -15.933 1.00 92.00 109 ARG A C 1
ATOM 838 O O . ARG A 1 109 ? 0.986 2.151 -15.485 1.00 92.00 109 ARG A O 1
ATOM 845 N N . ILE A 1 110 ? 0.621 4.196 -16.361 1.00 93.31 110 ILE A N 1
ATOM 846 C CA . ILE A 1 110 ? 2.010 4.640 -16.362 1.00 93.31 110 ILE A CA 1
ATOM 847 C C . ILE A 1 110 ? 2.234 5.514 -15.140 1.00 93.31 110 ILE 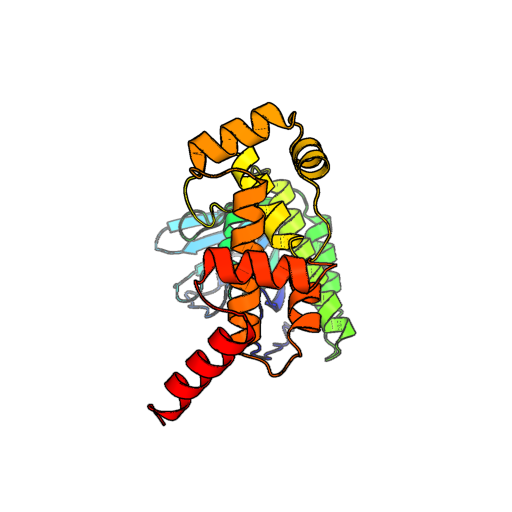A C 1
ATOM 849 O O . ILE A 1 110 ? 1.412 6.373 -14.835 1.00 93.31 110 ILE A O 1
ATOM 853 N N . PHE A 1 111 ? 3.349 5.295 -14.457 1.00 90.94 111 PHE A N 1
ATOM 854 C CA . PHE A 1 111 ? 3.800 6.145 -13.363 1.00 90.94 111 PHE A CA 1
ATOM 855 C C . PHE A 1 111 ? 5.235 6.602 -13.608 1.00 90.94 111 PHE A C 1
ATOM 857 O O . PHE A 1 111 ? 5.990 5.954 -14.333 1.00 90.94 111 PHE A O 1
ATOM 864 N N . CYS A 1 112 ? 5.604 7.711 -12.974 1.00 89.62 112 CYS A N 1
ATOM 865 C CA . CYS A 1 112 ? 6.966 8.225 -12.928 1.00 89.62 112 CYS A CA 1
ATOM 866 C C . CYS A 1 112 ? 7.455 8.210 -11.476 1.00 89.62 112 CYS A C 1
ATOM 868 O O . CYS A 1 112 ? 6.722 8.580 -10.559 1.00 89.62 112 CYS A O 1
ATOM 870 N N . CYS A 1 113 ? 8.682 7.747 -11.259 1.00 90.56 113 CYS A N 1
ATOM 871 C CA . CYS A 1 113 ? 9.314 7.690 -9.954 1.00 90.56 113 CYS A CA 1
ATOM 872 C C . CYS A 1 113 ? 10.829 7.883 -10.080 1.00 90.56 113 CYS A C 1
ATOM 874 O O . CYS A 1 113 ? 11.548 7.008 -10.562 1.00 90.56 113 CYS A O 1
ATOM 876 N N . GLY A 1 114 ? 11.327 9.016 -9.580 1.00 89.31 114 GLY A N 1
ATOM 877 C CA . GLY A 1 114 ? 12.758 9.338 -9.527 1.00 89.31 114 GLY A CA 1
ATOM 878 C C . GLY A 1 114 ? 13.518 8.694 -8.358 1.00 89.31 114 GLY A C 1
ATOM 879 O O . GLY A 1 114 ? 14.563 9.204 -7.974 1.00 89.31 114 GLY A O 1
ATOM 880 N N . LYS A 1 115 ? 12.982 7.629 -7.747 1.00 93.62 115 LYS A N 1
ATOM 881 C CA . LYS A 1 115 ? 13.548 6.927 -6.575 1.00 93.62 115 LYS A CA 1
ATOM 882 C C . LYS A 1 115 ? 14.164 5.577 -6.951 1.00 93.62 115 LYS A C 1
ATOM 884 O O . LYS A 1 115 ? 13.879 4.553 -6.336 1.00 93.62 115 LYS A O 1
ATOM 889 N N . MET A 1 116 ? 14.924 5.570 -8.044 1.00 94.75 116 MET A N 1
ATOM 890 C CA . MET A 1 116 ? 15.441 4.352 -8.675 1.00 94.75 116 MET A CA 1
ATOM 891 C C . MET A 1 116 ? 16.284 3.509 -7.715 1.00 94.75 116 MET A C 1
ATOM 893 O O . MET A 1 116 ? 16.032 2.313 -7.579 1.00 94.75 116 MET A O 1
ATOM 897 N N . ASP A 1 117 ? 17.257 4.128 -7.046 1.00 96.88 117 ASP A N 1
ATOM 898 C CA . ASP A 1 117 ? 18.199 3.420 -6.176 1.00 96.88 117 ASP A CA 1
ATOM 899 C C . ASP A 1 117 ? 17.478 2.786 -4.983 1.00 96.88 117 ASP A C 1
ATOM 901 O O . ASP A 1 117 ? 17.752 1.644 -4.620 1.00 96.88 117 ASP A O 1
ATOM 905 N N . GLU A 1 118 ? 16.491 3.482 -4.413 1.00 98.31 118 GLU A N 1
ATOM 906 C CA . GLU A 1 118 ? 15.698 2.958 -3.304 1.00 98.31 118 GLU A CA 1
ATOM 907 C C . GLU A 1 118 ? 14.779 1.802 -3.732 1.00 98.31 118 GLU A C 1
ATOM 909 O O . GLU A 1 118 ? 14.572 0.863 -2.961 1.00 98.31 118 GLU A O 1
ATOM 914 N N . LEU A 1 119 ? 14.234 1.845 -4.953 1.00 97.62 119 LEU A N 1
ATOM 915 C CA . LEU A 1 119 ? 13.445 0.744 -5.514 1.00 97.62 119 LEU A CA 1
ATOM 916 C C . LEU A 1 119 ? 14.315 -0.490 -5.796 1.00 97.62 119 LEU A C 1
ATOM 918 O O . LEU A 1 119 ? 13.908 -1.611 -5.486 1.00 97.62 119 LEU A O 1
ATOM 922 N N . LEU A 1 120 ? 15.517 -0.290 -6.343 1.00 97.06 120 LEU A N 1
ATOM 923 C CA . LEU A 1 120 ? 16.491 -1.360 -6.568 1.00 97.06 120 LEU A CA 1
ATOM 924 C C . LEU A 1 120 ? 16.957 -1.989 -5.257 1.00 97.06 120 LEU A C 1
ATOM 926 O O . LEU A 1 120 ? 17.004 -3.214 -5.160 1.00 97.06 120 LEU A O 1
ATOM 930 N N . ASP A 1 121 ? 17.252 -1.185 -4.233 1.00 97.69 121 ASP A N 1
ATOM 931 C CA . ASP A 1 121 ? 17.592 -1.718 -2.914 1.00 97.69 121 ASP A CA 1
ATOM 932 C C . ASP A 1 121 ? 16.441 -2.561 -2.355 1.00 97.69 121 ASP A C 1
ATOM 934 O O . ASP A 1 121 ? 16.663 -3.716 -1.991 1.00 97.69 121 ASP A O 1
ATOM 938 N N . CYS A 1 122 ? 15.196 -2.063 -2.403 1.00 97.56 122 CYS A N 1
ATOM 939 C CA . CYS A 1 122 ? 14.031 -2.845 -1.980 1.00 97.56 122 CYS A CA 1
ATOM 940 C C . CYS A 1 122 ? 13.969 -4.199 -2.698 1.00 97.56 122 CYS A C 1
ATOM 942 O O . CYS A 1 122 ? 13.781 -5.225 -2.045 1.00 97.56 122 CYS A O 1
ATOM 944 N N . LEU A 1 123 ? 14.175 -4.227 -4.019 1.00 97.12 123 LEU A N 1
ATOM 945 C CA . LEU A 1 123 ? 14.194 -5.470 -4.788 1.00 97.12 123 LEU A CA 1
ATOM 946 C C . LEU A 1 123 ? 15.303 -6.416 -4.335 1.00 97.12 123 LEU A C 1
ATOM 948 O O . LEU A 1 123 ? 15.046 -7.593 -4.088 1.00 97.12 123 LEU A O 1
ATOM 952 N N . HIS A 1 124 ? 16.533 -5.920 -4.227 1.00 96.12 124 HIS A N 1
ATOM 953 C CA . HIS A 1 124 ? 17.672 -6.740 -3.831 1.00 96.12 124 HIS A CA 1
ATOM 954 C C . HIS A 1 124 ? 17.486 -7.315 -2.427 1.00 96.12 124 HIS A C 1
ATOM 956 O O . HIS A 1 124 ? 17.893 -8.450 -2.176 1.00 96.12 124 HIS A O 1
ATOM 962 N N . GLN A 1 125 ? 16.854 -6.569 -1.518 1.00 96.50 125 GLN A N 1
ATOM 963 C CA . GLN A 1 125 ? 16.479 -7.092 -0.209 1.00 96.50 125 GLN A CA 1
ATOM 964 C C . GLN A 1 125 ? 15.365 -8.141 -0.320 1.00 96.50 125 GLN A C 1
ATOM 966 O O . GLN A 1 125 ? 15.491 -9.197 0.298 1.00 96.50 125 GLN A O 1
ATOM 971 N N . MET A 1 126 ? 14.330 -7.925 -1.142 1.00 95.19 126 MET A N 1
ATOM 972 C CA . MET A 1 126 ? 13.262 -8.915 -1.352 1.00 95.19 126 MET A CA 1
ATOM 973 C C . MET A 1 126 ? 13.814 -10.245 -1.882 1.00 95.19 126 MET A C 1
ATOM 975 O O . MET A 1 126 ? 13.497 -11.301 -1.348 1.00 95.19 126 MET A O 1
ATOM 979 N N . VAL A 1 127 ? 14.694 -10.207 -2.887 1.00 93.31 127 VAL A N 1
ATOM 980 C CA . VAL A 1 127 ? 15.260 -11.417 -3.513 1.00 93.31 127 VAL A CA 1
ATOM 981 C C . VAL A 1 127 ? 16.159 -12.211 -2.551 1.00 93.31 127 VAL A C 1
ATOM 983 O O . VAL A 1 127 ? 16.312 -13.421 -2.709 1.00 93.31 127 VAL A O 1
ATOM 986 N N . LYS A 1 128 ? 16.736 -11.569 -1.527 1.00 92.19 128 LYS A N 1
ATOM 987 C CA . LYS A 1 128 ? 17.544 -12.246 -0.495 1.00 92.19 128 LYS A CA 1
ATOM 988 C C . LYS A 1 128 ? 16.702 -12.983 0.554 1.00 92.19 128 LYS A C 1
ATOM 990 O O . LYS A 1 128 ? 17.212 -13.916 1.173 1.00 92.19 128 LYS A O 1
ATOM 995 N N . HIS A 1 129 ? 15.445 -12.590 0.750 1.00 88.56 129 HIS A N 1
ATOM 996 C CA . HIS A 1 129 ? 14.558 -13.138 1.780 1.00 88.56 129 HIS A CA 1
ATOM 997 C C . HIS A 1 129 ? 13.597 -14.151 1.158 1.00 88.56 129 HIS A C 1
ATOM 999 O O . HIS A 1 129 ? 12.488 -13.827 0.750 1.00 88.56 129 HIS A O 1
ATOM 1005 N N . THR A 1 130 ? 14.075 -15.387 1.027 1.00 80.81 130 THR A N 1
ATOM 1006 C CA . THR A 1 130 ? 13.349 -16.508 0.402 1.00 80.81 130 THR A CA 1
ATOM 1007 C C . THR A 1 130 ? 13.002 -17.612 1.396 1.00 80.81 130 THR A C 1
ATOM 1009 O O . THR A 1 130 ? 12.451 -18.646 1.012 1.00 80.81 130 THR A O 1
ATOM 1012 N N . LYS A 1 131 ? 13.343 -17.441 2.680 1.00 82.06 131 LYS A N 1
ATOM 1013 C CA . LYS A 1 131 ? 13.098 -18.472 3.684 1.00 82.06 131 LYS A CA 1
ATOM 1014 C C . LYS A 1 131 ? 11.627 -18.445 4.062 1.00 82.06 131 LYS A C 1
ATOM 1016 O O . LYS A 1 131 ? 11.044 -17.391 4.285 1.00 82.06 131 LYS A O 1
ATOM 1021 N N . LEU A 1 132 ? 11.040 -19.625 4.219 1.00 81.12 132 LEU A N 1
ATOM 1022 C CA . LEU A 1 132 ? 9.698 -19.750 4.771 1.00 81.12 132 LEU A CA 1
ATOM 1023 C C . LEU A 1 132 ? 9.753 -19.514 6.289 1.00 81.12 132 LEU A C 1
ATOM 1025 O O . LEU A 1 132 ? 9.880 -20.453 7.072 1.00 81.12 132 LEU A O 1
ATOM 1029 N N . SER A 1 133 ? 9.742 -18.246 6.698 1.00 85.12 133 SER A N 1
ATOM 1030 C CA . SER A 1 133 ? 9.752 -17.825 8.098 1.00 85.12 133 SER A CA 1
ATOM 1031 C C . SER A 1 133 ? 8.863 -16.600 8.295 1.00 85.12 133 SER A C 1
ATOM 1033 O O . SER A 1 133 ? 8.772 -15.758 7.405 1.00 85.12 133 SER A O 1
ATOM 1035 N N . TYR A 1 134 ? 8.268 -16.453 9.481 1.00 86.69 134 TYR A N 1
ATOM 1036 C CA . TYR A 1 134 ? 7.503 -15.246 9.815 1.00 86.69 134 TYR A CA 1
ATOM 1037 C C . TYR A 1 134 ? 8.364 -13.977 9.766 1.00 86.69 134 TYR A C 1
ATOM 1039 O O . TYR A 1 134 ? 7.866 -12.899 9.464 1.00 86.69 134 TYR A O 1
ATOM 1047 N N . SER A 1 135 ? 9.669 -14.094 10.043 1.00 91.50 135 SER A N 1
ATOM 1048 C CA . SER A 1 135 ? 10.593 -12.963 9.924 1.00 91.50 135 SER A CA 1
ATOM 1049 C C . SER A 1 135 ? 10.712 -12.495 8.475 1.00 91.50 135 SER A C 1
ATOM 1051 O O . SER A 1 135 ? 10.599 -11.300 8.218 1.00 91.50 135 SER A O 1
ATOM 1053 N N . ASP A 1 136 ? 10.921 -13.423 7.538 1.00 88.12 136 ASP A N 1
ATOM 1054 C CA . ASP A 1 136 ? 10.988 -13.121 6.104 1.00 88.12 136 ASP A CA 1
ATOM 1055 C C . ASP A 1 136 ? 9.630 -12.609 5.611 1.00 88.12 136 ASP A C 1
ATOM 1057 O O . ASP A 1 136 ? 9.590 -11.627 4.883 1.00 88.12 136 ASP A O 1
ATOM 1061 N N . GLU A 1 137 ? 8.519 -13.194 6.062 1.00 88.19 137 GLU A N 1
ATOM 1062 C CA . GLU A 1 137 ? 7.161 -12.754 5.720 1.00 88.19 137 GLU A CA 1
ATOM 1063 C C . GLU A 1 137 ? 6.914 -11.288 6.114 1.00 88.19 137 GLU A C 1
ATOM 1065 O O . GLU A 1 137 ? 6.589 -10.461 5.258 1.00 88.19 137 GLU A O 1
ATOM 1070 N N . PHE A 1 138 ? 7.155 -10.920 7.379 1.00 90.62 138 PHE A N 1
ATOM 1071 C CA . PHE A 1 138 ? 7.021 -9.530 7.825 1.00 90.62 138 PHE A CA 1
ATOM 1072 C C . PHE A 1 138 ? 8.000 -8.597 7.114 1.00 90.62 138 PHE A C 1
ATOM 1074 O O . PHE A 1 138 ? 7.647 -7.460 6.787 1.00 90.62 138 PHE A O 1
ATOM 1081 N N . TYR A 1 139 ? 9.225 -9.057 6.862 1.00 94.69 139 TYR A N 1
ATOM 1082 C CA . TYR A 1 139 ? 10.232 -8.247 6.193 1.00 94.69 139 TYR A CA 1
ATOM 1083 C C . TYR A 1 139 ? 9.851 -7.972 4.732 1.00 94.69 139 TYR A C 1
ATOM 1085 O O . TYR A 1 139 ? 9.836 -6.813 4.315 1.00 94.69 139 TYR A O 1
ATOM 1093 N N . LEU A 1 140 ? 9.437 -8.994 3.979 1.00 93.56 140 LEU A N 1
ATOM 1094 C CA . LEU A 1 140 ? 8.927 -8.868 2.611 1.00 93.56 140 LEU A CA 1
ATOM 1095 C C . LEU A 1 140 ? 7.702 -7.953 2.549 1.00 93.56 140 LEU A C 1
ATOM 1097 O O . LEU A 1 140 ? 7.627 -7.082 1.680 1.00 93.56 140 LEU A O 1
ATOM 1101 N N . GLN A 1 141 ? 6.779 -8.089 3.503 1.00 93.69 141 GLN A N 1
ATOM 1102 C CA . GLN A 1 141 ? 5.616 -7.214 3.601 1.00 93.69 141 GLN A CA 1
ATOM 1103 C C . GLN A 1 141 ? 6.018 -5.755 3.866 1.00 93.69 141 GLN A C 1
ATOM 1105 O O . GLN A 1 141 ? 5.459 -4.831 3.269 1.00 93.69 141 GLN A O 1
ATOM 1110 N N . SER A 1 142 ? 7.027 -5.523 4.712 1.00 95.31 142 SER A N 1
ATOM 1111 C CA . SER A 1 142 ? 7.552 -4.178 4.969 1.00 95.31 142 SER A CA 1
ATOM 1112 C C . SER A 1 142 ? 8.173 -3.557 3.713 1.00 95.31 142 SER A C 1
ATOM 1114 O O . SER A 1 142 ? 7.931 -2.384 3.422 1.00 95.31 142 SER A O 1
ATOM 1116 N N . LEU A 1 143 ? 8.900 -4.353 2.921 1.00 97.12 143 LEU A N 1
ATOM 1117 C CA . LEU A 1 143 ? 9.494 -3.920 1.659 1.00 97.12 143 LEU A CA 1
ATOM 1118 C C . LEU A 1 143 ? 8.423 -3.641 0.599 1.00 97.12 143 LEU A C 1
ATOM 1120 O O . LEU A 1 143 ? 8.557 -2.680 -0.156 1.00 97.12 143 LEU A O 1
ATOM 1124 N N . LEU A 1 144 ? 7.333 -4.416 0.565 1.00 96.38 144 LEU A N 1
ATOM 1125 C CA . LEU A 1 144 ? 6.197 -4.147 -0.319 1.00 96.38 144 LEU A CA 1
ATOM 1126 C C . LEU A 1 144 ? 5.572 -2.784 -0.009 1.00 96.38 144 LEU A C 1
ATOM 1128 O O . LEU A 1 144 ? 5.402 -1.958 -0.908 1.00 96.38 144 LEU A O 1
ATOM 1132 N N . TYR A 1 145 ? 5.280 -2.506 1.264 1.00 96.06 145 TYR A N 1
ATOM 1133 C CA . TYR A 1 145 ? 4.761 -1.198 1.664 1.00 96.06 145 TYR A CA 1
ATOM 1134 C C . TYR A 1 145 ? 5.772 -0.072 1.439 1.00 96.06 145 TYR A C 1
ATOM 1136 O O . TYR A 1 145 ? 5.375 1.026 1.046 1.00 96.06 145 TYR A O 1
ATOM 1144 N N . ARG A 1 146 ? 7.073 -0.330 1.621 1.00 97.69 146 ARG A N 1
ATOM 1145 C CA . ARG A 1 146 ? 8.128 0.632 1.285 1.00 97.69 146 ARG A CA 1
ATOM 1146 C C . ARG A 1 146 ? 8.116 0.974 -0.204 1.00 97.69 146 ARG A C 1
ATOM 1148 O O . ARG A 1 146 ? 8.200 2.153 -0.538 1.00 97.69 146 ARG A O 1
ATOM 1155 N N . TRP A 1 147 ? 7.939 -0.017 -1.076 1.00 97.12 147 TRP A N 1
ATOM 1156 C CA . TRP A 1 147 ? 7.814 0.181 -2.521 1.00 97.12 147 TRP A CA 1
ATOM 1157 C C . TRP A 1 147 ? 6.638 1.103 -2.860 1.00 97.12 147 TRP A C 1
ATOM 1159 O O . TRP A 1 147 ? 6.809 2.102 -3.557 1.00 97.12 147 TRP A O 1
ATOM 1169 N N . PHE A 1 148 ? 5.454 0.835 -2.299 1.00 96.50 148 PHE A N 1
ATOM 1170 C CA . PHE A 1 148 ? 4.286 1.703 -2.476 1.00 96.50 148 PHE A CA 1
ATOM 1171 C C . PHE A 1 148 ? 4.493 3.106 -1.899 1.00 96.50 148 PHE A C 1
ATOM 1173 O O . PHE A 1 148 ? 4.058 4.077 -2.513 1.00 96.50 148 PHE A O 1
ATOM 1180 N N . ALA A 1 149 ? 5.184 3.243 -0.765 1.00 95.44 149 ALA A N 1
ATOM 1181 C CA . ALA A 1 149 ? 5.496 4.545 -0.180 1.00 95.44 149 ALA A CA 1
ATOM 1182 C C . ALA A 1 149 ? 6.419 5.380 -1.086 1.00 95.44 149 ALA A C 1
ATOM 1184 O O . ALA A 1 149 ? 6.197 6.581 -1.240 1.00 95.44 149 ALA A O 1
ATOM 1185 N N . LEU A 1 150 ? 7.415 4.755 -1.727 1.00 96.56 150 LEU A N 1
ATOM 1186 C CA . LEU A 1 150 ? 8.290 5.420 -2.699 1.00 96.56 150 LEU A CA 1
ATOM 1187 C C . LEU A 1 150 ? 7.487 5.923 -3.907 1.00 96.56 150 LEU A C 1
ATOM 1189 O O . LEU A 1 150 ? 7.607 7.093 -4.275 1.00 96.56 150 LEU A O 1
ATOM 1193 N N . LEU A 1 151 ? 6.601 5.088 -4.459 1.00 94.25 151 LEU A N 1
ATOM 1194 C CA . LEU A 1 151 ? 5.719 5.485 -5.561 1.00 94.25 151 LEU A CA 1
ATOM 1195 C C . LEU A 1 151 ? 4.740 6.596 -5.158 1.00 94.25 151 LEU A C 1
ATOM 1197 O O . LEU A 1 151 ? 4.591 7.569 -5.891 1.00 94.25 151 LEU A O 1
ATOM 1201 N N . ALA A 1 152 ? 4.126 6.503 -3.977 1.00 89.50 152 ALA A N 1
ATOM 1202 C CA . ALA A 1 152 ? 3.222 7.529 -3.457 1.00 89.50 152 ALA A CA 1
ATOM 1203 C C . ALA A 1 152 ? 3.932 8.876 -3.278 1.00 89.50 152 ALA A C 1
ATOM 1205 O O . ALA A 1 152 ? 3.397 9.918 -3.656 1.00 89.50 152 ALA A O 1
ATOM 1206 N N . SER A 1 153 ? 5.159 8.853 -2.746 1.00 86.88 153 SER A N 1
ATOM 1207 C CA . SER A 1 153 ? 5.968 10.060 -2.566 1.00 86.88 153 SER A CA 1
ATOM 1208 C C . SER A 1 153 ? 6.300 10.741 -3.896 1.00 86.88 153 SER A C 1
ATOM 1210 O O . SER A 1 153 ? 6.295 11.966 -3.969 1.00 86.88 153 SER A O 1
ATOM 1212 N N . ALA A 1 154 ? 6.529 9.955 -4.954 1.00 80.62 154 ALA A N 1
ATOM 1213 C CA . ALA A 1 154 ? 6.813 10.467 -6.289 1.00 80.62 154 ALA A CA 1
ATOM 1214 C C . ALA A 1 154 ? 5.554 10.960 -7.016 1.00 80.62 154 ALA A C 1
ATOM 1216 O O . ALA A 1 154 ? 5.617 11.957 -7.730 1.00 80.62 154 ALA A O 1
ATOM 1217 N N . ALA A 1 155 ? 4.410 10.301 -6.809 1.00 80.62 155 ALA A N 1
ATOM 1218 C CA . ALA A 1 155 ? 3.136 10.715 -7.390 1.00 80.62 155 ALA A CA 1
ATOM 1219 C C . ALA A 1 155 ? 2.648 12.066 -6.836 1.00 80.62 155 ALA A C 1
ATOM 1221 O O . ALA A 1 155 ? 1.864 12.745 -7.496 1.00 80.62 155 ALA A O 1
ATOM 1222 N N . ALA A 1 156 ? 3.097 12.444 -5.630 1.00 75.00 156 ALA A N 1
ATOM 1223 C CA . ALA A 1 156 ? 2.762 13.701 -4.954 1.00 75.00 156 ALA A CA 1
ATOM 1224 C C . ALA A 1 156 ? 1.246 13.983 -4.884 1.00 75.00 156 ALA A C 1
ATOM 1226 O O . ALA A 1 156 ? 0.805 15.135 -4.882 1.00 75.00 156 ALA A O 1
ATOM 1227 N N . LEU A 1 157 ? 0.432 12.922 -4.824 1.00 68.88 157 LEU A N 1
ATOM 1228 C CA . LEU A 1 157 ? -1.016 13.047 -4.735 1.00 68.88 157 LEU A CA 1
ATOM 1229 C C . LEU A 1 157 ? -1.428 13.540 -3.343 1.00 68.88 157 LEU A C 1
ATOM 1231 O O . LEU A 1 157 ? -0.845 13.118 -2.339 1.00 68.88 157 LEU A O 1
ATOM 1235 N N . PRO A 1 158 ? -2.463 14.393 -3.243 1.00 65.25 158 PRO A N 1
ATOM 1236 C CA . PRO A 1 158 ? -3.027 14.759 -1.956 1.00 65.25 158 PRO A CA 1
ATOM 1237 C C . PRO A 1 158 ? -3.491 13.508 -1.211 1.00 65.25 158 PRO A C 1
ATOM 1239 O O . PRO A 1 158 ? -4.182 12.657 -1.776 1.00 65.25 158 PRO A O 1
ATOM 1242 N N . TYR A 1 159 ? -3.167 13.414 0.079 1.00 60.75 159 TYR A N 1
ATOM 1243 C CA . TYR A 1 159 ? -3.734 12.377 0.932 1.00 60.75 159 TYR A CA 1
ATOM 1244 C C . TYR A 1 159 ? -5.249 12.589 1.043 1.00 60.75 159 TYR A C 1
ATOM 1246 O O . TYR A 1 159 ? -5.734 13.442 1.792 1.00 60.75 159 TYR A O 1
ATOM 1254 N N . HIS A 1 160 ? -6.010 11.831 0.259 1.00 59.00 160 HIS A N 1
ATOM 1255 C CA . HIS A 1 160 ? -7.459 11.825 0.327 1.00 59.00 160 HIS A CA 1
ATOM 1256 C C . HIS A 1 160 ? -7.892 10.882 1.450 1.00 59.00 160 HIS A C 1
ATOM 1258 O O . HIS A 1 160 ? -7.756 9.669 1.336 1.00 59.00 160 HIS A O 1
ATOM 1264 N N . GLN A 1 161 ? -8.449 11.433 2.535 1.00 43.22 161 GLN A N 1
ATOM 1265 C CA . GLN A 1 161 ? -9.225 10.623 3.474 1.00 43.22 161 GLN A CA 1
ATOM 1266 C C . GLN A 1 161 ? -10.372 9.981 2.687 1.00 43.22 161 GLN A C 1
ATOM 1268 O O . GLN A 1 161 ? -11.183 10.697 2.089 1.00 43.22 161 GLN A O 1
ATOM 1273 N N . GLU A 1 162 ? -10.406 8.647 2.638 1.00 42.62 162 GLU A N 1
ATOM 1274 C CA . GLU A 1 162 ? -11.491 7.909 2.003 1.00 42.62 162 GLU A CA 1
ATOM 1275 C C . GLU A 1 162 ? -12.836 8.461 2.481 1.00 42.62 162 GLU A C 1
ATOM 1277 O O . GLU A 1 162 ? -13.142 8.493 3.674 1.00 42.62 162 GLU A O 1
ATOM 1282 N N . LYS A 1 163 ? -13.659 8.889 1.519 1.00 42.50 163 LYS A N 1
ATOM 1283 C CA . LYS A 1 163 ? -15.074 9.194 1.720 1.00 42.50 163 LYS A CA 1
ATOM 1284 C C . LYS A 1 163 ? -15.802 7.903 2.099 1.00 42.50 163 LYS A C 1
ATOM 1286 O O . LYS A 1 163 ? -16.466 7.301 1.261 1.00 42.50 163 LYS A O 1
ATOM 1291 N N . SER A 1 164 ? -15.700 7.480 3.353 1.00 36.56 164 SER A N 1
ATOM 1292 C CA . SER A 1 164 ? -16.503 6.391 3.892 1.00 36.56 164 SER A CA 1
ATOM 1293 C C . SER A 1 164 ? -17.548 6.939 4.870 1.00 36.56 164 SER A C 1
ATOM 1295 O O . SER A 1 164 ? -17.260 7.503 5.919 1.00 36.56 164 SER A O 1
ATOM 1297 N N . VAL A 1 165 ? -18.808 6.721 4.481 1.00 36.84 165 VAL A N 1
ATOM 1298 C CA . VAL A 1 165 ? -20.029 6.796 5.296 1.00 36.84 165 VAL A CA 1
ATOM 1299 C C . VAL A 1 165 ? -20.556 8.204 5.620 1.00 36.84 165 VAL A C 1
ATOM 1301 O O . VAL A 1 165 ? -20.289 8.782 6.664 1.00 36.84 165 VAL A O 1
ATOM 1304 N N . GLN A 1 166 ? -21.468 8.637 4.739 1.00 39.06 166 GLN A N 1
ATOM 1305 C CA . GLN A 1 166 ? -22.513 9.653 4.930 1.00 39.06 166 GLN A CA 1
ATOM 1306 C C . GLN A 1 166 ? -22.044 11.113 5.028 1.00 39.06 166 GLN A C 1
ATOM 1308 O O . GLN A 1 166 ? -21.289 11.521 5.900 1.00 39.06 166 GLN A O 1
ATOM 1313 N N . LYS A 1 167 ? -22.580 11.924 4.104 1.00 44.72 167 LYS A N 1
ATOM 1314 C CA . LYS A 1 167 ? -22.519 13.388 4.088 1.00 44.72 167 LYS A CA 1
ATOM 1315 C C . LYS A 1 167 ? -22.936 13.970 5.448 1.00 44.72 167 LYS A C 1
ATOM 1317 O O . LYS A 1 167 ? -24.087 14.339 5.639 1.00 44.72 167 LYS A O 1
ATOM 1322 N N . THR A 1 168 ? -21.979 14.201 6.330 1.00 47.72 168 THR A N 1
ATOM 1323 C CA . THR A 1 168 ? -21.940 15.457 7.073 1.00 47.72 168 THR A CA 1
ATOM 1324 C C . THR A 1 168 ? -21.034 16.367 6.276 1.00 47.72 168 THR A C 1
ATOM 1326 O O . THR A 1 168 ? -19.836 16.119 6.205 1.00 47.72 168 THR A O 1
ATOM 1329 N N . GLY A 1 169 ? -21.590 17.379 5.607 1.00 57.41 169 GLY A N 1
ATOM 1330 C CA . GLY A 1 169 ? -20.863 18.277 4.694 1.00 57.41 169 GLY A CA 1
ATOM 1331 C C . GLY A 1 169 ? -19.755 19.127 5.338 1.00 57.41 169 GLY A C 1
ATOM 1332 O O . GLY A 1 169 ? -19.376 20.148 4.779 1.00 57.41 169 GLY A O 1
ATOM 1333 N N . ASN A 1 170 ? -19.251 18.745 6.512 1.00 80.62 170 ASN A N 1
ATOM 1334 C CA . ASN A 1 170 ? -18.251 19.462 7.275 1.00 80.62 170 ASN A CA 1
ATOM 1335 C C . ASN A 1 170 ? -17.136 18.519 7.758 1.00 80.62 170 ASN A C 1
ATOM 1337 O O . ASN A 1 170 ? -17.377 17.516 8.438 1.00 80.62 170 ASN A O 1
ATOM 1341 N N . VAL A 1 171 ? -15.898 18.877 7.415 1.00 79.38 171 VAL A N 1
ATOM 1342 C CA . VAL A 1 171 ? -14.685 18.108 7.731 1.00 79.38 171 VAL A CA 1
ATOM 1343 C C . VAL A 1 171 ? -14.467 17.933 9.238 1.00 79.38 171 VAL A C 1
ATOM 1345 O O . VAL A 1 171 ? -14.034 16.868 9.670 1.00 79.38 171 VAL A O 1
ATOM 1348 N N . TYR A 1 172 ? -14.829 18.925 10.057 1.00 84.19 172 TYR A N 1
ATOM 1349 C CA . TYR A 1 172 ? -14.656 18.856 11.510 1.00 84.19 172 TYR A CA 1
ATOM 1350 C C . TYR A 1 172 ? -15.630 17.872 12.154 1.00 84.19 172 TYR A C 1
ATOM 1352 O O . TYR A 1 172 ? -15.241 17.121 13.042 1.00 84.19 172 TYR A O 1
ATOM 1360 N N . VAL A 1 173 ? -16.877 17.820 11.670 1.00 85.38 173 VAL A N 1
ATOM 1361 C CA . VAL A 1 173 ? -17.858 16.815 12.118 1.00 85.38 173 VAL A CA 1
ATOM 1362 C C . VAL A 1 173 ? -17.383 15.412 11.755 1.00 85.38 173 VAL A C 1
ATOM 1364 O O . VAL A 1 173 ? -17.431 14.518 12.594 1.00 85.38 173 VAL A O 1
ATOM 1367 N N . THR A 1 174 ? -16.850 15.241 10.545 1.00 84.75 174 THR A N 1
ATOM 1368 C CA . THR A 1 174 ? -16.325 13.952 10.071 1.00 84.75 174 THR A CA 1
ATOM 1369 C C . THR A 1 174 ? -15.179 13.464 10.964 1.00 84.75 174 THR A C 1
ATOM 1371 O O . THR A 1 174 ? -15.275 12.388 11.554 1.00 84.75 174 THR A O 1
ATOM 1374 N N . LYS A 1 175 ? -14.149 14.296 11.177 1.00 87.25 175 LYS A N 1
ATOM 1375 C CA . LYS A 1 175 ? -13.015 13.967 12.059 1.00 87.25 175 LYS A CA 1
ATOM 1376 C C . LYS A 1 175 ? -13.440 13.724 13.510 1.00 87.25 175 LYS A C 1
ATOM 1378 O O . LYS A 1 175 ? -12.927 12.813 14.157 1.00 87.25 175 LYS A O 1
ATOM 1383 N N . ALA A 1 176 ? -14.395 14.501 14.022 1.00 90.88 176 ALA A N 1
ATOM 1384 C CA . ALA A 1 176 ? -14.918 14.312 15.371 1.00 90.88 176 ALA A CA 1
ATOM 1385 C C . ALA A 1 176 ? -15.648 12.966 15.524 1.00 90.88 176 ALA A C 1
ATOM 1387 O O . ALA A 1 176 ? -15.456 12.269 16.519 1.00 90.88 176 ALA A O 1
ATOM 1388 N N . VAL A 1 177 ? -16.458 12.569 14.537 1.00 90.38 177 VAL A N 1
ATOM 1389 C CA . VAL A 1 177 ? -17.151 11.270 14.526 1.00 90.38 177 VAL A CA 1
ATOM 1390 C C . VAL A 1 177 ? -16.158 10.111 14.441 1.00 90.38 177 VAL A C 1
ATOM 1392 O O . VAL A 1 177 ? -16.312 9.127 15.165 1.00 90.38 177 VAL A O 1
ATOM 1395 N N . GLU A 1 178 ? -15.128 10.217 13.602 1.00 89.38 178 GLU A N 1
ATOM 1396 C CA . GLU A 1 178 ? -14.058 9.214 13.515 1.00 89.38 178 GLU A CA 1
ATOM 1397 C C . GLU A 1 178 ? -13.317 9.055 14.842 1.00 89.38 178 GLU A C 1
ATOM 1399 O O . GLU A 1 178 ? -13.133 7.932 15.319 1.00 89.38 178 GLU A O 1
ATOM 1404 N N . TYR A 1 179 ? -12.951 10.173 15.474 1.00 90.88 179 TYR A N 1
ATOM 1405 C CA . TYR A 1 179 ? -12.324 10.166 16.790 1.00 90.88 179 TYR A CA 1
ATOM 1406 C C . TYR A 1 179 ? -13.221 9.492 17.832 1.00 90.88 179 TYR A C 1
ATOM 1408 O O . TYR A 1 179 ? -12.760 8.608 18.556 1.00 90.88 179 TYR A O 1
ATOM 1416 N N . MET A 1 180 ? -14.510 9.851 17.878 1.00 92.62 180 MET A N 1
ATOM 1417 C CA . MET A 1 180 ? -15.471 9.222 18.785 1.00 92.62 180 MET A CA 1
ATOM 1418 C C . MET A 1 180 ? -15.599 7.718 18.531 1.00 92.62 180 MET A C 1
ATOM 1420 O O . MET A 1 180 ? -15.621 6.957 19.490 1.00 92.62 180 MET A O 1
ATOM 1424 N N . ARG A 1 181 ? -15.659 7.264 17.271 1.00 89.00 181 ARG A N 1
ATOM 1425 C CA . ARG A 1 181 ? -15.745 5.831 16.926 1.00 89.00 181 ARG A CA 1
ATOM 1426 C C . ARG A 1 181 ? -14.549 5.047 17.458 1.00 89.00 181 ARG A C 1
ATOM 1428 O O . ARG A 1 181 ? -14.743 4.001 18.070 1.00 89.00 181 ARG A O 1
ATOM 1435 N N . ARG A 1 182 ? -13.336 5.568 17.259 1.00 87.94 182 ARG A N 1
ATOM 1436 C CA . ARG A 1 182 ? -12.088 4.920 17.696 1.00 87.94 182 ARG A CA 1
ATOM 1437 C C . ARG A 1 182 ? -11.927 4.905 19.216 1.00 87.94 182 ARG A C 1
ATOM 1439 O O . ARG A 1 182 ? -11.367 3.958 19.749 1.00 87.94 182 ARG A O 1
ATOM 1446 N N . ASN A 1 183 ? -12.445 5.921 19.908 1.00 87.00 183 ASN A N 1
ATOM 1447 C CA . ASN A 1 183 ? -12.184 6.137 21.334 1.00 87.00 183 ASN A CA 1
ATOM 1448 C C . ASN A 1 183 ? -13.413 5.960 22.236 1.00 87.00 183 ASN A C 1
ATOM 1450 O O . ASN A 1 183 ? -13.350 6.281 23.417 1.00 87.00 183 ASN A O 1
ATOM 1454 N N . CYS A 1 184 ? -14.546 5.481 21.721 1.00 86.62 184 CYS A N 1
ATOM 1455 C CA . CYS A 1 184 ? -15.822 5.456 22.450 1.00 86.62 184 CYS A CA 1
ATOM 1456 C C . CYS A 1 184 ? -15.805 4.696 23.785 1.00 86.62 184 CYS A C 1
ATOM 1458 O O . CYS A 1 184 ? -16.607 5.009 24.670 1.00 86.62 184 CYS A O 1
ATOM 1460 N N . GLN A 1 185 ? -14.886 3.741 23.913 1.00 86.19 185 GLN A N 1
ATOM 1461 C CA . GLN A 1 185 ? -14.629 2.914 25.094 1.00 86.19 185 GLN A CA 1
ATOM 1462 C C . GLN A 1 185 ? -13.915 3.695 26.209 1.00 86.19 185 GLN A C 1
ATOM 1464 O O . GLN A 1 185 ? -13.979 3.316 27.372 1.00 86.19 185 GLN A O 1
ATOM 1469 N N . ASN A 1 186 ? -13.267 4.808 25.862 1.00 84.88 186 ASN A N 1
ATOM 1470 C CA . ASN A 1 186 ? -12.533 5.668 26.780 1.00 84.88 186 ASN A CA 1
ATOM 1471 C C . ASN A 1 186 ? -13.428 6.809 27.281 1.00 84.88 186 ASN A C 1
ATOM 1473 O O . ASN A 1 186 ? -14.463 7.132 26.683 1.00 84.88 186 ASN A O 1
ATOM 1477 N N . SER A 1 187 ? -13.033 7.457 28.378 1.00 80.12 187 SER A N 1
ATOM 1478 C CA . SER A 1 187 ? -13.642 8.718 28.800 1.00 80.12 187 SER A CA 1
ATOM 1479 C C . SER A 1 187 ? -13.285 9.812 27.794 1.00 80.12 187 SER A C 1
ATOM 1481 O O . SER A 1 187 ? -12.140 10.243 27.742 1.00 80.12 187 SER A O 1
ATOM 1483 N N . ILE A 1 188 ? -14.262 10.252 26.998 1.00 84.88 188 ILE A N 1
ATOM 1484 C CA . ILE A 1 188 ? -14.107 11.389 26.085 1.00 84.88 188 ILE A CA 1
ATOM 1485 C C . ILE A 1 188 ? -14.917 12.557 26.639 1.00 84.88 188 ILE A C 1
ATOM 1487 O O . ILE A 1 188 ? -16.146 12.465 26.757 1.00 84.88 188 ILE A O 1
ATOM 1491 N N . SER A 1 189 ? -14.260 13.672 26.934 1.00 88.62 189 SER A N 1
ATOM 1492 C CA . SER A 1 189 ? -14.944 14.940 27.159 1.00 88.62 189 SER A CA 1
ATOM 1493 C C . SER A 1 189 ? -15.205 15.656 25.828 1.00 88.62 189 SER A C 1
ATOM 1495 O O . SER A 1 189 ? -14.454 15.551 24.859 1.00 88.62 189 SER A O 1
ATOM 1497 N N . ILE A 1 190 ? -16.287 16.436 25.766 1.00 89.50 190 ILE A N 1
ATOM 1498 C CA . ILE A 1 190 ? -16.570 17.247 24.568 1.00 89.50 190 ILE A CA 1
ATOM 1499 C C . ILE A 1 190 ? -15.523 18.360 24.392 1.00 89.50 190 ILE A C 1
ATOM 1501 O O . ILE A 1 190 ? -15.336 18.841 23.279 1.00 89.50 190 ILE A O 1
ATOM 1505 N N . SER A 1 191 ? -14.835 18.754 25.469 1.00 87.44 191 SER A N 1
ATOM 1506 C CA . SER A 1 191 ? -13.740 19.724 25.417 1.00 87.44 191 SER A CA 1
ATOM 1507 C C . SER A 1 191 ? -12.520 19.152 24.692 1.00 87.44 191 SER A C 1
ATOM 1509 O O . SER A 1 191 ? -12.078 19.761 23.726 1.00 87.44 191 SER A O 1
ATOM 1511 N N . GLU A 1 192 ? -12.057 17.955 25.069 1.00 89.00 192 GLU A N 1
ATOM 1512 C CA . GLU A 1 192 ? -10.942 17.265 24.390 1.00 89.00 192 GLU A CA 1
ATOM 1513 C C . GLU A 1 192 ? -11.260 17.003 22.919 1.00 89.00 192 GLU A C 1
ATOM 1515 O O . GLU A 1 192 ? -10.418 17.171 22.044 1.00 89.00 192 GLU A O 1
ATOM 1520 N N . LEU A 1 193 ? -12.505 16.626 22.623 1.00 92.06 193 LEU A N 1
ATOM 1521 C CA . LEU A 1 193 ? -12.932 16.430 21.245 1.00 92.06 193 LEU A CA 1
ATOM 1522 C C . LEU A 1 193 ? -12.861 17.726 20.428 1.00 92.06 193 LEU A C 1
ATOM 1524 O O . LEU A 1 193 ? -12.483 17.688 19.260 1.00 92.06 193 LEU A O 1
ATOM 1528 N N . ALA A 1 194 ? -13.264 18.853 21.019 1.00 86.88 194 ALA A N 1
ATOM 1529 C CA . ALA A 1 194 ? -13.218 20.154 20.365 1.00 86.88 194 ALA A CA 1
ATOM 1530 C C . ALA A 1 194 ? -11.770 20.592 20.117 1.00 86.88 194 ALA A C 1
ATOM 1532 O O . ALA A 1 194 ? -11.447 21.003 19.004 1.00 86.88 194 ALA A O 1
ATOM 1533 N N . GLU A 1 195 ? -10.896 20.397 21.103 1.00 86.69 195 GLU A N 1
ATOM 1534 C CA . GLU A 1 195 ? -9.459 20.641 20.991 1.00 86.69 195 GLU A CA 1
ATOM 1535 C C . GLU A 1 195 ? -8.814 19.775 19.899 1.00 86.69 195 GLU A C 1
ATOM 1537 O O . GLU A 1 195 ? -8.119 20.300 19.032 1.00 86.69 195 GLU A O 1
ATOM 1542 N N . TYR A 1 196 ? -9.143 18.480 19.848 1.00 87.56 196 TYR A N 1
ATOM 1543 C CA . TYR A 1 196 ? -8.652 17.551 18.825 1.00 87.56 196 TYR A CA 1
ATOM 1544 C C . TYR A 1 196 ? -8.971 18.007 17.392 1.00 87.56 196 TYR A C 1
ATOM 1546 O O . TYR A 1 196 ? -8.149 17.850 16.488 1.00 87.56 196 TYR A O 1
ATOM 1554 N N . VAL A 1 197 ? -10.157 18.582 17.162 1.00 86.38 197 VAL A N 1
ATOM 1555 C CA . VAL A 1 197 ? -10.541 19.108 15.839 1.00 86.38 197 VAL A CA 1
ATOM 1556 C C . VAL A 1 197 ? -10.201 20.590 15.643 1.00 86.38 197 VAL A C 1
ATOM 1558 O O . VAL A 1 197 ? -10.542 21.147 14.599 1.00 86.38 197 VAL A O 1
ATOM 1561 N N . GLY A 1 198 ? -9.533 21.227 16.609 1.00 80.88 198 GLY A N 1
ATOM 1562 C CA . GLY A 1 198 ? -9.106 22.626 16.543 1.00 80.88 198 GLY A CA 1
ATOM 1563 C C . GLY A 1 198 ? -10.249 23.642 16.619 1.00 80.88 198 GLY A C 1
ATOM 1564 O O . GLY A 1 198 ? -10.157 24.707 16.013 1.00 80.88 198 GLY A O 1
ATOM 1565 N N . LEU A 1 199 ? -11.346 23.321 17.313 1.00 81.06 199 LEU A N 1
ATOM 1566 C CA . LEU A 1 199 ? -12.531 24.175 17.438 1.00 81.06 199 LEU A CA 1
ATOM 1567 C C . LEU A 1 199 ? -12.866 24.476 18.902 1.00 81.06 199 LEU A C 1
ATOM 1569 O O . LEU A 1 199 ? -12.544 23.719 19.811 1.00 81.06 199 LEU A O 1
ATOM 1573 N N . ASN A 1 200 ? -13.626 25.546 19.137 1.00 87.50 200 ASN A N 1
ATOM 1574 C CA . ASN A 1 200 ? -14.277 25.730 20.432 1.00 87.50 200 ASN A CA 1
ATOM 1575 C C . ASN A 1 200 ? -15.526 24.832 20.561 1.00 87.50 200 ASN A C 1
ATOM 1577 O O . ASN A 1 200 ? -16.188 24.478 19.578 1.00 87.50 200 ASN A O 1
ATOM 1581 N N . ARG A 1 201 ? -15.883 24.495 21.806 1.00 87.25 201 ARG A N 1
ATOM 1582 C CA . ARG A 1 201 ? -16.994 23.587 22.137 1.00 87.25 201 ARG A CA 1
ATOM 1583 C C . ARG A 1 201 ? -18.355 24.050 21.604 1.00 87.25 201 ARG A C 1
ATOM 1585 O O . ARG A 1 201 ? -19.159 23.210 21.187 1.00 87.25 201 ARG A O 1
ATOM 1592 N N . CYS A 1 202 ? -18.634 25.354 21.632 1.00 80.75 202 CYS A N 1
ATOM 1593 C CA . CYS A 1 202 ? -19.903 25.907 21.153 1.00 80.75 202 CYS A CA 1
ATOM 1594 C C . CYS A 1 202 ? -20.049 25.690 19.646 1.00 80.75 202 CYS A C 1
ATOM 1596 O O . CYS A 1 202 ? -21.055 25.149 19.196 1.00 80.75 202 CYS A O 1
ATOM 1598 N N . TYR A 1 203 ? -19.006 26.008 18.880 1.00 73.88 203 TYR A N 1
ATOM 1599 C CA . TYR A 1 203 ? -18.995 25.834 17.435 1.00 73.88 203 TYR A CA 1
ATOM 1600 C C . TYR A 1 203 ? -19.072 24.358 17.033 1.00 73.88 203 TYR A C 1
ATOM 1602 O O . TYR A 1 203 ? -19.887 24.005 16.182 1.00 73.88 203 TYR A O 1
ATOM 1610 N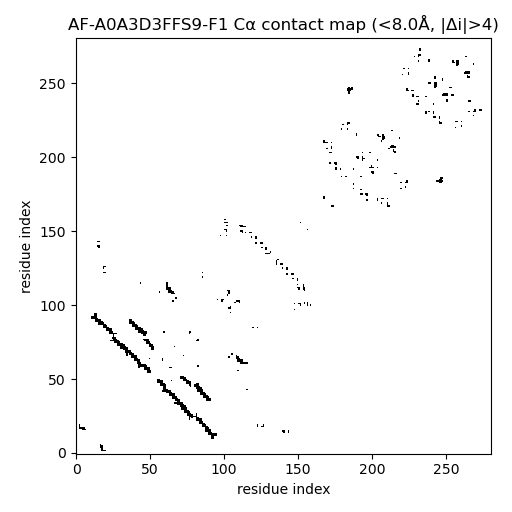 N . LEU A 1 204 ? -18.331 23.469 17.709 1.00 84.94 204 LEU A N 1
ATOM 1611 C CA . LEU A 1 204 ? -18.460 22.023 17.498 1.00 84.94 204 LEU A CA 1
ATOM 1612 C C . LEU A 1 204 ? -19.900 21.537 17.739 1.00 84.94 204 LEU A C 1
ATOM 1614 O O . LEU A 1 204 ? -20.429 20.741 16.965 1.00 84.94 204 LEU A O 1
ATOM 1618 N N . THR A 1 205 ? -20.553 22.035 18.791 1.00 88.38 205 THR A N 1
ATOM 1619 C CA . THR A 1 205 ? -21.944 21.677 19.103 1.00 88.38 205 THR A CA 1
ATOM 1620 C C . THR A 1 205 ? -22.902 22.146 18.008 1.00 88.38 205 THR A C 1
ATOM 1622 O O . THR A 1 205 ? -23.727 21.351 17.556 1.00 88.38 205 THR A O 1
ATOM 1625 N N . SER A 1 206 ? -22.752 23.382 17.525 1.00 79.06 206 SER A N 1
ATOM 1626 C CA . SER A 1 206 ? -23.552 23.919 16.418 1.00 79.06 206 SER A CA 1
ATOM 1627 C C . SER A 1 206 ? -23.360 23.124 15.126 1.00 79.06 206 SER A C 1
ATOM 1629 O O . SER A 1 206 ? -24.323 22.876 14.401 1.00 79.06 206 SER A O 1
ATOM 1631 N N . LEU A 1 207 ? -22.135 22.675 14.837 1.00 78.25 207 LEU A N 1
ATOM 1632 C CA . LEU A 1 207 ? -21.860 21.826 13.679 1.00 78.25 207 LEU A CA 1
ATOM 1633 C C . LEU A 1 207 ? -22.550 20.459 13.803 1.00 78.25 207 LEU A C 1
ATOM 1635 O O . LEU A 1 207 ? -23.197 20.015 12.858 1.00 78.25 207 LEU A O 1
ATOM 1639 N N . PHE A 1 208 ? -22.485 19.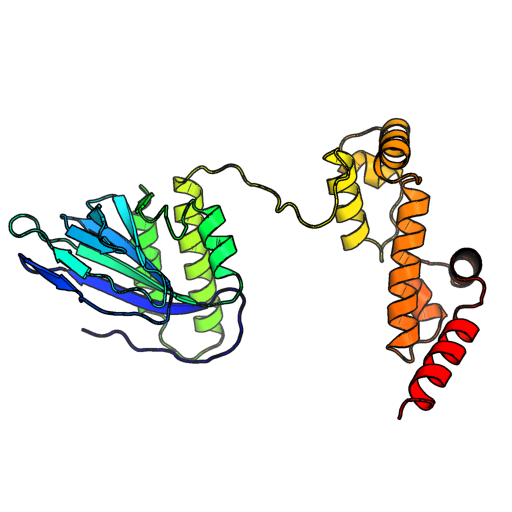810 14.965 1.00 89.44 208 PHE A N 1
ATOM 1640 C CA . PHE A 1 208 ? -23.197 18.547 15.193 1.00 89.44 208 PHE A CA 1
ATOM 1641 C C . PHE A 1 208 ? -24.718 18.712 15.059 1.00 89.44 208 PHE A C 1
ATOM 1643 O O . PHE A 1 208 ? -25.366 17.893 14.410 1.00 89.44 208 PHE A O 1
ATOM 1650 N N . GLN A 1 209 ? -25.296 19.799 15.574 1.00 83.62 209 GLN A N 1
ATOM 1651 C CA . GLN A 1 209 ? -26.729 20.067 15.415 1.00 83.62 209 GLN A CA 1
ATOM 1652 C C . GLN A 1 209 ? -27.106 20.306 13.951 1.00 83.62 209 GLN A C 1
ATOM 1654 O O . GLN A 1 209 ? -28.110 19.779 13.476 1.00 83.62 209 GLN A O 1
ATOM 1659 N N . ARG A 1 210 ? -26.283 21.063 13.219 1.00 76.75 210 ARG A N 1
ATOM 1660 C CA . ARG A 1 210 ? -26.521 21.392 11.811 1.00 76.75 210 ARG A CA 1
ATOM 1661 C C . ARG A 1 210 ? -26.407 20.182 10.888 1.00 76.75 210 ARG A C 1
ATOM 1663 O O . ARG A 1 210 ? -27.192 20.071 9.955 1.00 76.75 210 ARG A O 1
ATOM 1670 N N . TYR A 1 211 ? -25.413 19.322 11.110 1.00 79.31 211 TYR A N 1
ATOM 1671 C CA . TYR A 1 211 ? -25.070 18.247 10.173 1.00 79.31 211 TYR A CA 1
ATOM 1672 C C . TYR A 1 211 ? -25.545 16.858 10.612 1.00 79.31 211 TYR A C 1
ATOM 1674 O O . TYR A 1 211 ? -25.735 16.000 9.758 1.00 79.31 211 TYR A O 1
ATOM 1682 N N . LEU A 1 212 ? -25.727 16.621 11.912 1.00 83.19 212 LEU A N 1
ATOM 1683 C CA . LEU A 1 212 ? -26.138 15.327 12.476 1.00 83.19 212 LEU A CA 1
ATOM 1684 C C . LEU A 1 212 ? -27.446 15.406 13.271 1.00 83.19 212 LEU A C 1
ATOM 1686 O O . LEU A 1 212 ? -27.866 14.399 13.838 1.00 83.19 212 LEU A O 1
ATOM 1690 N N . HIS A 1 213 ? -28.071 16.586 13.353 1.00 87.69 213 HIS A N 1
ATOM 1691 C CA . HIS A 1 213 ? -29.311 16.816 14.102 1.00 87.69 213 HIS A CA 1
ATOM 1692 C C . HIS A 1 213 ? -29.243 16.354 15.568 1.00 87.69 213 HIS A C 1
ATOM 1694 O O . HIS A 1 213 ? -30.248 16.002 16.180 1.00 87.69 213 HIS A O 1
ATOM 1700 N N . THR A 1 214 ? -28.045 16.356 16.156 1.00 92.25 214 THR A N 1
ATOM 1701 C CA . THR A 1 214 ? -27.808 15.948 17.545 1.00 92.25 214 THR A CA 1
ATOM 1702 C C . THR A 1 214 ? -26.655 16.743 18.148 1.00 92.25 214 THR A C 1
ATOM 1704 O O . THR A 1 214 ? -25.956 17.464 17.448 1.00 92.25 214 THR A O 1
ATOM 1707 N N . SER A 1 215 ? -26.442 16.643 19.458 1.00 93.69 215 SER A N 1
ATOM 1708 C CA . SER A 1 215 ? -25.249 17.212 20.100 1.00 93.69 215 SER A CA 1
ATOM 1709 C C . SER A 1 215 ? -24.079 16.220 20.053 1.00 93.69 215 SER A C 1
ATOM 1711 O O . SER A 1 215 ? -24.321 15.013 19.978 1.00 93.69 215 SER A O 1
ATOM 1713 N N . PRO A 1 216 ? -22.816 16.667 20.202 1.00 92.06 216 PRO A N 1
ATOM 1714 C CA . PRO A 1 216 ? -21.670 15.760 20.307 1.00 92.06 216 PRO A CA 1
ATOM 1715 C C . PRO A 1 216 ? -21.843 14.713 21.417 1.00 92.06 216 PRO A C 1
ATOM 1717 O O . PRO A 1 216 ? -21.596 13.526 21.220 1.00 92.06 216 PRO A O 1
ATOM 1720 N N . ARG A 1 217 ? -22.365 15.132 22.578 1.00 93.31 217 ARG A N 1
ATOM 1721 C CA . ARG A 1 217 ? -22.656 14.225 23.697 1.00 93.31 217 ARG A CA 1
ATOM 1722 C C . ARG A 1 217 ? -23.768 13.232 23.360 1.00 93.31 217 ARG A C 1
ATOM 1724 O O . ARG A 1 217 ? -23.659 12.064 23.715 1.00 93.31 217 ARG A O 1
ATOM 1731 N N . GLY A 1 218 ? -24.825 13.692 22.690 1.00 93.00 218 GLY A N 1
ATOM 1732 C CA . GLY A 1 218 ? -25.921 12.835 22.237 1.00 93.00 218 GLY A CA 1
ATOM 1733 C C . GLY A 1 218 ? -25.431 11.765 21.265 1.00 93.00 218 GLY A C 1
ATOM 1734 O O . GLY A 1 218 ? -25.696 10.584 21.472 1.00 93.00 218 GLY A O 1
ATOM 1735 N N . PHE A 1 219 ? -24.638 12.166 20.271 1.00 94.12 219 PHE A N 1
ATOM 1736 C CA . PHE A 1 219 ? -24.028 11.251 19.310 1.00 94.12 219 PHE A CA 1
ATOM 1737 C C . PHE A 1 219 ? -23.157 10.188 19.993 1.00 94.12 219 PHE A C 1
ATOM 1739 O O . PHE A 1 219 ? -23.310 8.999 19.720 1.00 94.12 219 PHE A O 1
ATOM 1746 N N . LEU A 1 220 ? -22.294 10.597 20.932 1.00 93.44 220 LEU A N 1
ATOM 1747 C CA . LEU A 1 220 ? -21.445 9.669 21.682 1.00 93.44 220 LEU A CA 1
ATOM 1748 C C . LEU A 1 220 ? -22.270 8.652 22.487 1.00 93.44 220 LEU A C 1
ATOM 1750 O O . LEU A 1 220 ? -21.937 7.469 22.502 1.00 93.44 220 LEU A O 1
ATOM 1754 N N . ILE A 1 221 ? -23.359 9.089 23.130 1.00 93.75 221 ILE A N 1
ATOM 1755 C CA . ILE A 1 221 ? -24.263 8.191 23.865 1.00 93.75 221 ILE A CA 1
ATOM 1756 C C . ILE A 1 221 ? -24.883 7.158 22.916 1.00 93.75 221 ILE A C 1
ATOM 1758 O O . ILE A 1 221 ? -24.838 5.969 23.221 1.00 93.75 221 ILE A O 1
ATOM 1762 N N . HIS A 1 222 ? -25.408 7.578 21.761 1.00 93.56 222 HIS A N 1
ATOM 1763 C CA . HIS A 1 222 ? -25.965 6.649 20.770 1.00 93.56 222 HIS A CA 1
ATOM 1764 C C . HIS A 1 222 ? -24.945 5.601 20.332 1.00 93.56 222 HIS A C 1
ATOM 1766 O O . HIS A 1 222 ? -25.230 4.406 20.369 1.00 93.56 222 HIS A O 1
ATOM 1772 N N . LEU A 1 223 ? -23.734 6.046 20.003 1.00 93.19 223 LEU A N 1
ATOM 1773 C CA . LEU A 1 223 ? -22.661 5.174 19.549 1.00 93.19 223 LEU A CA 1
ATOM 1774 C C . LEU A 1 223 ? -22.287 4.120 20.604 1.00 93.19 223 LEU A C 1
ATOM 1776 O O . LEU A 1 223 ? -22.146 2.939 20.278 1.00 93.19 223 LEU A O 1
ATOM 1780 N N . ARG A 1 224 ? -22.197 4.522 21.877 1.00 94.50 224 ARG A N 1
ATOM 1781 C CA . ARG A 1 224 ? -21.924 3.605 22.993 1.00 94.50 224 ARG A CA 1
ATOM 1782 C C . ARG A 1 224 ? -23.061 2.613 23.227 1.00 94.50 224 ARG A C 1
ATOM 1784 O O . ARG A 1 224 ? -22.803 1.434 23.453 1.00 94.50 224 ARG A O 1
ATOM 1791 N N . ILE A 1 225 ? -24.315 3.060 23.153 1.00 95.62 225 ILE A N 1
ATOM 1792 C CA . ILE A 1 225 ? -25.470 2.169 23.313 1.00 95.62 225 ILE A CA 1
ATOM 1793 C C . ILE A 1 225 ? -25.569 1.177 22.150 1.00 95.62 225 ILE A C 1
ATOM 1795 O O . ILE A 1 225 ? -25.862 0.005 22.380 1.00 95.62 225 ILE A O 1
ATOM 1799 N N . ASP A 1 226 ? -25.273 1.584 20.919 1.00 93.38 226 ASP A N 1
ATOM 1800 C CA . ASP A 1 226 ? -25.270 0.661 19.783 1.00 93.38 226 ASP A CA 1
ATOM 1801 C C . ASP A 1 226 ? -24.167 -0.398 19.913 1.00 93.38 226 ASP A C 1
ATOM 1803 O O . ASP A 1 226 ? -24.418 -1.580 19.668 1.00 93.38 226 ASP A O 1
ATOM 1807 N N . GLN A 1 227 ? -22.976 -0.037 20.401 1.00 93.06 227 GLN A N 1
ATOM 1808 C CA . GLN A 1 227 ? -21.956 -1.027 20.762 1.00 93.06 227 GLN A CA 1
ATOM 1809 C C . GLN A 1 227 ? -22.446 -1.972 21.872 1.00 93.06 227 GLN A C 1
ATOM 1811 O O . GLN A 1 227 ? -22.280 -3.188 21.760 1.00 93.06 227 GLN A O 1
ATOM 1816 N N . ALA A 1 228 ? -23.111 -1.441 22.900 1.00 95.00 228 ALA A N 1
ATOM 1817 C CA . ALA A 1 228 ? -23.659 -2.249 23.983 1.00 95.00 228 ALA A CA 1
ATOM 1818 C C . ALA A 1 228 ? -24.713 -3.246 23.487 1.00 95.00 228 ALA A C 1
ATOM 1820 O O . ALA A 1 228 ? -24.703 -4.395 23.918 1.00 95.00 228 ALA A O 1
ATOM 1821 N N . THR A 1 229 ? -25.586 -2.860 22.545 1.00 94.38 229 THR A N 1
ATOM 1822 C CA . THR A 1 229 ? -26.564 -3.800 21.967 1.00 94.38 229 THR A CA 1
ATOM 1823 C C . THR A 1 229 ? -25.890 -4.989 21.289 1.00 94.38 229 THR A C 1
ATOM 1825 O O . THR A 1 229 ? -26.311 -6.124 21.504 1.00 94.38 229 THR A O 1
ATOM 1828 N N . LYS A 1 230 ? -24.795 -4.760 20.551 1.00 92.94 230 LYS A N 1
ATOM 1829 C CA . LYS A 1 230 ? -24.015 -5.834 19.920 1.00 92.94 230 LYS A CA 1
ATOM 1830 C C . LYS A 1 230 ? -23.426 -6.777 20.968 1.00 92.94 230 LYS A C 1
ATOM 1832 O O . LYS A 1 230 ? -23.561 -7.990 20.840 1.00 92.94 230 LYS A O 1
ATOM 1837 N N . LEU A 1 231 ? -22.829 -6.233 22.029 1.00 93.69 231 LEU A N 1
ATOM 1838 C CA . LEU A 1 231 ? -22.262 -7.034 23.119 1.00 93.69 231 LEU A CA 1
ATOM 1839 C C . LEU A 1 231 ? -23.336 -7.815 23.887 1.00 93.69 231 LEU A C 1
ATOM 1841 O O . LEU A 1 231 ? -23.111 -8.969 24.242 1.00 93.69 231 LEU A O 1
ATOM 1845 N N . LEU A 1 232 ? -24.511 -7.226 24.116 1.00 94.56 232 LEU A N 1
ATOM 1846 C CA . LEU A 1 232 ? -25.628 -7.893 24.792 1.00 94.56 232 LEU A CA 1
ATOM 1847 C C . LEU A 1 232 ? -26.186 -9.064 23.980 1.00 94.56 232 LEU A C 1
ATOM 1849 O O . LEU A 1 232 ? -26.548 -10.082 24.567 1.00 94.56 232 LEU A O 1
ATOM 1853 N N . CYS A 1 233 ? -26.253 -8.932 22.654 1.00 90.75 233 CYS A N 1
ATOM 1854 C CA . CYS A 1 233 ? -26.727 -9.998 21.774 1.00 90.75 233 CYS A CA 1
ATOM 1855 C C . CYS A 1 233 ? -25.686 -11.105 21.577 1.00 90.75 233 CYS A C 1
ATOM 1857 O O . CYS A 1 233 ? -26.051 -12.276 21.541 1.00 90.75 233 CYS A O 1
ATOM 1859 N N . ASN A 1 234 ? -24.404 -10.745 21.484 1.00 89.06 234 ASN A N 1
ATOM 1860 C CA . ASN A 1 234 ? -23.359 -11.657 21.013 1.00 89.06 234 ASN A CA 1
ATOM 1861 C C . ASN A 1 234 ? -22.471 -12.221 22.133 1.00 89.06 234 ASN A C 1
ATOM 1863 O O . ASN A 1 234 ? -21.526 -12.950 21.848 1.00 89.06 234 ASN A O 1
ATOM 1867 N N . SER A 1 235 ? -22.722 -11.877 23.401 1.00 90.19 235 SER A N 1
ATOM 1868 C CA . SER A 1 235 ? -21.894 -12.335 24.521 1.00 90.19 235 SER A CA 1
ATOM 1869 C C . SER A 1 235 ? -22.700 -12.719 25.766 1.00 90.19 235 SER A C 1
ATOM 1871 O O . SER A 1 235 ? -23.899 -12.451 25.896 1.00 90.19 235 SER A O 1
ATOM 1873 N N . GLN A 1 236 ? -22.008 -13.361 26.710 1.00 89.69 236 GLN A N 1
ATOM 1874 C CA . GLN A 1 236 ? -22.504 -13.680 28.052 1.00 89.69 236 GLN A CA 1
ATOM 1875 C C . GLN A 1 236 ? -21.988 -12.706 29.121 1.00 89.69 236 GLN A C 1
ATOM 1877 O O . GLN A 1 236 ? -22.269 -12.897 30.302 1.00 89.69 236 GLN A O 1
ATOM 1882 N N . LEU A 1 237 ? -21.257 -11.657 28.727 1.00 93.44 237 LEU A N 1
ATOM 1883 C CA . LEU A 1 237 ? -20.600 -10.749 29.667 1.00 93.44 237 LEU A CA 1
ATOM 1884 C C . LEU A 1 237 ? -21.614 -10.136 30.647 1.00 93.44 237 LEU A C 1
ATOM 1886 O O . LEU A 1 237 ? -22.708 -9.746 30.224 1.00 93.44 237 LEU A O 1
ATOM 1890 N N . PRO A 1 238 ? -21.302 -10.019 31.947 1.00 95.25 238 PRO A N 1
ATOM 1891 C CA . PRO A 1 238 ? -22.122 -9.275 32.895 1.00 95.25 238 PRO A CA 1
ATOM 1892 C C . PRO A 1 238 ? -22.403 -7.848 32.410 1.00 95.25 238 PRO A C 1
ATOM 1894 O O . PRO A 1 238 ? -21.548 -7.204 31.804 1.00 95.25 238 PRO A O 1
ATOM 1897 N N . VAL A 1 239 ? -23.598 -7.325 32.700 1.00 94.56 239 VAL A N 1
ATOM 1898 C CA . VAL A 1 239 ? -24.017 -5.978 32.260 1.00 94.56 239 VAL A CA 1
ATOM 1899 C C . VAL A 1 239 ? -23.034 -4.894 32.717 1.00 94.56 239 VAL A C 1
ATOM 1901 O O . VAL A 1 239 ? -22.746 -3.983 31.947 1.00 94.56 239 VAL A O 1
ATOM 1904 N N . GLY A 1 240 ? -22.462 -5.023 33.919 1.00 94.81 240 GLY A N 1
ATOM 1905 C CA . GLY A 1 240 ? -21.430 -4.104 34.410 1.00 94.81 240 GLY A CA 1
ATOM 1906 C C . GLY A 1 240 ? -20.154 -4.105 33.560 1.00 94.81 240 GLY A C 1
ATOM 1907 O O . GLY A 1 240 ? -19.616 -3.043 33.270 1.00 94.81 240 GLY A O 1
ATOM 1908 N N . GLN A 1 241 ? -19.710 -5.270 33.076 1.00 93.81 241 GLN A N 1
ATOM 1909 C CA . GLN A 1 241 ? -18.549 -5.349 32.181 1.00 93.81 241 GLN A CA 1
ATOM 1910 C C . GLN A 1 241 ? -18.855 -4.728 30.816 1.00 93.81 241 GLN A C 1
ATOM 1912 O O . GLN A 1 241 ? -18.042 -3.974 30.294 1.00 93.81 241 GLN A O 1
ATOM 1917 N N . ILE A 1 242 ? -20.056 -4.962 30.275 1.00 94.56 242 ILE A N 1
ATOM 1918 C CA . ILE A 1 242 ? -20.499 -4.320 29.027 1.00 94.56 242 ILE A CA 1
ATOM 1919 C C . ILE A 1 242 ? -20.551 -2.796 29.187 1.00 94.56 242 ILE A C 1
ATOM 1921 O O . ILE A 1 242 ? -20.125 -2.079 28.286 1.00 94.56 242 ILE A O 1
ATOM 1925 N N . ALA A 1 243 ? -21.024 -2.294 30.332 1.00 94.56 243 ALA A N 1
ATOM 1926 C CA . ALA A 1 243 ? -21.024 -0.864 30.624 1.00 94.56 243 ALA A CA 1
ATOM 1927 C C . ALA A 1 243 ? -19.603 -0.279 30.533 1.00 94.56 243 ALA A C 1
ATOM 1929 O O . ALA A 1 243 ? -19.388 0.697 29.808 1.00 94.56 243 ALA A O 1
ATOM 1930 N N . HIS A 1 244 ? -18.631 -0.925 31.184 1.00 92.25 244 HIS A N 1
ATOM 1931 C CA . HIS A 1 244 ? -17.225 -0.525 31.125 1.00 92.25 244 HIS A CA 1
ATOM 1932 C C . HIS A 1 244 ? -16.651 -0.584 29.706 1.00 92.25 244 HIS A C 1
ATOM 1934 O O . HIS A 1 244 ? -16.062 0.394 29.254 1.00 92.25 244 HIS A O 1
ATOM 1940 N N . SER A 1 245 ? -16.897 -1.663 28.956 1.00 91.50 245 SER A N 1
ATOM 1941 C CA . SER A 1 245 ? -16.439 -1.800 27.562 1.00 91.50 245 SER A CA 1
ATOM 1942 C C . SER A 1 245 ? -17.057 -0.776 26.601 1.00 91.50 245 SER A C 1
ATOM 1944 O O . SER A 1 245 ? -16.529 -0.546 25.514 1.00 91.50 245 SER A O 1
ATOM 1946 N N . CYS A 1 246 ? -18.169 -0.150 26.986 1.00 92.12 246 CYS A N 1
ATOM 1947 C CA . CYS A 1 246 ? -18.818 0.926 26.242 1.00 92.12 246 CYS A CA 1
ATOM 1948 C C . CYS A 1 246 ? -18.496 2.324 26.802 1.00 92.12 246 CYS A C 1
ATOM 1950 O O . CYS A 1 246 ? -19.182 3.287 26.464 1.00 92.12 246 CYS A O 1
ATOM 1952 N N . GLY A 1 247 ? -17.480 2.457 27.662 1.00 90.38 247 GLY A N 1
ATOM 1953 C CA . GLY A 1 247 ? -16.996 3.743 28.172 1.00 90.38 247 GLY A CA 1
ATOM 1954 C C . GLY A 1 247 ? -17.831 4.360 29.294 1.00 90.38 247 GLY A C 1
ATOM 1955 O O . GLY A 1 247 ? -17.793 5.581 29.492 1.00 90.38 247 GLY A O 1
ATOM 1956 N N . TYR A 1 248 ? -18.595 3.546 30.026 1.00 91.50 248 TYR A N 1
ATOM 1957 C CA . TYR A 1 248 ? -19.262 3.952 31.263 1.00 91.50 248 TYR A CA 1
ATOM 1958 C C . TYR A 1 248 ? -18.492 3.429 32.477 1.00 91.50 248 TYR A C 1
ATOM 1960 O O . TYR A 1 248 ? -18.348 2.224 32.666 1.00 91.50 248 TYR A O 1
ATOM 1968 N N . SER A 1 249 ? -18.024 4.336 33.334 1.00 88.88 249 SER A N 1
ATOM 1969 C CA . SER A 1 249 ? -17.447 3.984 34.638 1.00 88.88 249 SER A CA 1
ATOM 1970 C C . SER A 1 249 ? -18.513 3.592 35.665 1.00 88.88 249 SER A C 1
ATOM 1972 O O . SER A 1 249 ? -18.224 2.827 36.575 1.00 88.88 249 SER A O 1
ATOM 1974 N N . ASP A 1 250 ? -19.745 4.081 35.503 1.00 91.94 250 ASP A N 1
ATOM 1975 C CA . ASP A 1 250 ? -20.886 3.750 36.357 1.00 91.94 250 ASP A CA 1
ATOM 1976 C C . ASP A 1 250 ? -21.930 2.907 35.587 1.00 91.94 250 ASP A C 1
ATOM 1978 O O . ASP A 1 250 ? -22.611 3.426 34.687 1.00 91.94 250 ASP A O 1
ATOM 1982 N N . PRO A 1 251 ? -22.105 1.617 35.940 1.00 92.81 251 PRO A N 1
ATOM 1983 C CA . PRO A 1 251 ? -23.135 0.748 35.369 1.00 92.81 251 PRO A CA 1
ATOM 1984 C C . PRO A 1 251 ? -24.579 1.250 35.547 1.00 92.81 251 PRO A C 1
ATOM 1986 O O . PRO A 1 251 ? -25.444 0.927 34.722 1.00 92.81 251 PRO A O 1
ATOM 1989 N N . LEU A 1 252 ? -24.870 2.047 36.581 1.00 93.50 252 LEU A N 1
ATOM 1990 C CA . LEU A 1 252 ? -26.198 2.637 36.778 1.00 93.50 252 LEU A CA 1
ATOM 1991 C C . LEU A 1 252 ? -26.452 3.755 35.763 1.00 93.50 252 LEU A C 1
ATOM 1993 O O . LEU A 1 252 ? -27.508 3.776 35.124 1.00 93.50 252 LEU A O 1
ATOM 1997 N N . ALA A 1 253 ? -25.480 4.648 35.553 1.00 93.12 253 ALA A N 1
ATOM 1998 C CA . ALA A 1 253 ? -25.536 5.656 34.495 1.00 93.12 253 ALA A CA 1
ATOM 1999 C C . ALA A 1 253 ? -25.688 5.024 33.102 1.00 93.12 253 ALA A C 1
ATOM 2001 O O . ALA A 1 253 ? -26.493 5.503 32.297 1.00 93.12 253 ALA A O 1
ATOM 2002 N N . PHE A 1 254 ? -24.975 3.923 32.835 1.00 95.75 254 PHE A N 1
ATOM 2003 C CA . PHE A 1 254 ? -25.154 3.132 31.615 1.00 95.75 254 PHE A CA 1
ATOM 2004 C C . PHE A 1 254 ? -26.590 2.622 31.477 1.00 95.75 254 PHE A C 1
ATOM 2006 O O . PHE A 1 254 ? -27.229 2.865 30.456 1.00 95.75 254 PHE A O 1
ATOM 2013 N N . SER A 1 255 ? -27.120 1.963 32.509 1.00 95.38 255 SER A N 1
ATOM 2014 C CA . SER A 1 255 ? -28.456 1.359 32.466 1.00 95.38 255 SER A CA 1
ATOM 2015 C C . SER A 1 255 ? -29.552 2.404 32.242 1.00 95.38 255 SER A C 1
ATOM 2017 O O . SER A 1 255 ? -30.457 2.178 31.439 1.00 95.38 255 SER A O 1
ATOM 2019 N N . LYS A 1 256 ? -29.435 3.586 32.864 1.00 94.94 256 LYS A N 1
ATOM 2020 C CA . LYS A 1 256 ? -30.335 4.727 32.621 1.00 94.94 256 LYS A CA 1
ATOM 2021 C C . LYS A 1 256 ? -30.257 5.222 31.175 1.00 94.94 256 LYS A C 1
ATOM 2023 O O . LYS A 1 256 ? -31.290 5.451 30.549 1.00 94.94 256 LYS A O 1
ATOM 2028 N N . ALA A 1 257 ? -29.047 5.383 30.633 1.00 94.88 257 ALA A N 1
ATOM 2029 C CA . ALA A 1 257 ? -28.852 5.820 29.251 1.00 94.88 257 ALA A CA 1
ATOM 2030 C C . ALA A 1 257 ? -29.373 4.785 28.239 1.00 94.88 257 ALA A C 1
ATOM 2032 O O . ALA A 1 257 ? -30.026 5.155 27.263 1.00 94.88 257 ALA A O 1
ATOM 2033 N N . PHE A 1 258 ? -29.133 3.498 28.498 1.00 97.06 258 PHE A N 1
ATOM 2034 C CA . PHE A 1 258 ? -29.612 2.394 27.674 1.00 97.06 258 PHE A CA 1
ATOM 2035 C C . PHE A 1 258 ? -31.140 2.342 27.665 1.00 97.06 258 PHE A C 1
ATOM 2037 O O . PHE A 1 258 ? -31.738 2.348 26.592 1.00 97.06 258 PHE A O 1
ATOM 2044 N N . HIS A 1 259 ? -31.775 2.380 28.842 1.00 96.44 259 HIS A N 1
ATOM 2045 C CA . HIS A 1 259 ? -33.233 2.383 28.960 1.00 96.44 259 HIS A CA 1
ATOM 2046 C C . HIS A 1 259 ? -33.857 3.583 28.245 1.00 96.44 259 HIS A C 1
ATOM 2048 O O . HIS A 1 259 ? -34.800 3.419 27.478 1.00 96.44 259 HIS A O 1
ATOM 2054 N N . LYS A 1 260 ? -33.269 4.775 28.394 1.00 94.81 260 LYS A N 1
ATOM 2055 C CA . LYS A 1 260 ? -33.727 5.977 27.688 1.00 94.81 260 LYS A CA 1
ATOM 2056 C C . LYS A 1 260 ? -33.712 5.823 26.160 1.00 94.81 260 LYS A C 1
ATOM 2058 O O . LYS A 1 260 ? -34.572 6.392 25.498 1.00 94.81 260 LYS A O 1
ATOM 2063 N N . LEU A 1 261 ? -32.740 5.098 25.599 1.00 94.50 261 LEU A N 1
ATOM 2064 C CA . LEU A 1 261 ? -32.589 4.942 24.147 1.00 94.50 261 LEU A CA 1
ATOM 2065 C C . LEU A 1 261 ? -33.261 3.697 23.558 1.00 94.50 261 LEU A C 1
ATOM 2067 O O . LEU A 1 261 ? -33.616 3.710 22.382 1.00 94.50 261 LEU A O 1
ATOM 2071 N N . LYS A 1 262 ? -33.394 2.613 24.325 1.00 94.50 262 LYS A N 1
ATOM 2072 C CA . LYS A 1 262 ? -33.922 1.324 23.844 1.00 94.50 262 LYS A CA 1
ATOM 2073 C C . LYS A 1 262 ? -35.271 0.949 24.468 1.00 94.50 262 LYS A C 1
ATOM 2075 O O . LYS A 1 262 ? -35.845 -0.058 24.069 1.00 94.50 262 LYS A O 1
ATOM 2080 N N . GLY A 1 263 ? -35.772 1.726 25.431 1.00 95.00 263 GLY A N 1
ATOM 2081 C CA . GLY A 1 263 ? -37.076 1.534 26.079 1.00 95.00 263 GLY A CA 1
ATOM 2082 C C . GLY A 1 263 ? -37.148 0.381 27.087 1.00 95.00 263 GLY A C 1
ATOM 2083 O O . GLY A 1 263 ? -38.218 0.101 27.609 1.00 95.00 263 GLY A O 1
ATOM 2084 N N . CYS A 1 264 ? -36.036 -0.303 27.358 1.00 94.62 264 CYS A N 1
ATOM 2085 C CA . CYS A 1 264 ? -35.956 -1.448 28.270 1.00 94.62 264 CYS A CA 1
ATOM 2086 C C . CYS A 1 264 ? -34.575 -1.515 28.934 1.00 94.62 264 CYS A C 1
ATOM 2088 O O . CYS A 1 264 ? -33.628 -0.851 28.500 1.00 94.62 264 CYS A O 1
ATOM 2090 N N . SER A 1 265 ? -34.447 -2.276 30.019 1.00 95.62 265 SER A N 1
ATOM 2091 C CA . SER A 1 265 ? -33.152 -2.468 30.677 1.00 95.62 265 SER A CA 1
ATOM 2092 C C . SER A 1 265 ? -32.194 -3.310 29.810 1.00 95.62 265 SER A C 1
ATOM 2094 O O . SER A 1 265 ? -32.637 -4.118 28.991 1.00 95.62 265 SER A O 1
ATOM 2096 N N . PRO A 1 266 ? -30.863 -3.185 29.984 1.00 95.50 266 PRO A N 1
ATOM 2097 C CA . PRO A 1 266 ? -29.896 -4.028 29.271 1.00 95.50 266 PRO A CA 1
ATOM 2098 C C . PRO A 1 266 ? -30.145 -5.537 29.447 1.00 95.50 266 PRO A C 1
ATOM 2100 O O . PRO A 1 266 ? -29.953 -6.319 28.514 1.00 95.50 266 PRO A O 1
ATOM 2103 N N . SER A 1 267 ? -30.582 -5.949 30.642 1.00 93.50 267 SER A N 1
ATOM 2104 C CA . SER A 1 267 ? -30.900 -7.345 30.961 1.00 93.50 267 SER A CA 1
ATOM 2105 C C . SER A 1 267 ? -32.158 -7.823 30.235 1.00 93.50 267 SER A C 1
ATOM 2107 O O . SER A 1 267 ? -32.141 -8.902 29.644 1.00 93.50 267 SER A O 1
ATOM 2109 N N . GLU A 1 268 ? -33.217 -7.008 30.213 1.00 93.75 268 GLU A N 1
ATOM 2110 C CA . GLU A 1 268 ? -34.439 -7.285 29.442 1.00 93.75 268 GLU A CA 1
ATOM 2111 C C . GLU A 1 268 ? -34.137 -7.382 27.946 1.00 93.75 268 GLU A C 1
ATOM 2113 O O . GLU A 1 268 ? -34.565 -8.329 27.286 1.00 93.75 268 GLU A O 1
ATOM 2118 N N . TYR A 1 269 ? -33.333 -6.452 27.422 1.00 95.25 269 TYR A N 1
ATOM 2119 C CA . TYR A 1 269 ? -32.921 -6.448 26.020 1.00 95.25 269 TYR A CA 1
ATOM 2120 C C . TYR A 1 269 ? -32.200 -7.748 25.635 1.00 95.25 269 TYR A C 1
ATOM 2122 O O . TYR A 1 269 ? -32.492 -8.341 24.596 1.00 95.25 269 TYR A O 1
ATOM 2130 N N . ARG A 1 270 ? -31.296 -8.233 26.499 1.00 94.25 270 ARG A N 1
ATOM 2131 C CA . ARG A 1 270 ? -30.594 -9.515 26.321 1.00 94.25 270 ARG A CA 1
ATOM 2132 C C . ARG A 1 270 ? -31.541 -10.714 26.369 1.00 94.25 270 ARG A C 1
ATOM 2134 O O . ARG A 1 270 ? -31.388 -11.646 25.584 1.00 94.25 270 ARG A O 1
ATOM 2141 N N . ALA A 1 271 ? -32.490 -10.728 27.300 1.00 91.00 271 ALA A N 1
ATOM 2142 C CA . ALA A 1 271 ? -33.452 -11.821 27.404 1.00 91.00 271 ALA A CA 1
ATOM 2143 C C . ALA A 1 271 ? -34.329 -11.901 26.141 1.00 91.00 271 ALA A C 1
ATOM 2145 O O . ALA A 1 271 ? -34.491 -12.976 25.561 1.00 91.00 271 ALA A O 1
ATOM 2146 N N . ALA A 1 272 ? -34.812 -10.752 25.663 1.00 88.75 272 ALA A N 1
ATOM 2147 C CA . ALA A 1 272 ? -35.636 -10.656 24.464 1.00 88.75 272 ALA A CA 1
ATOM 2148 C C . ALA A 1 272 ? -34.884 -11.063 23.184 1.00 88.75 272 ALA A C 1
ATOM 2150 O O . ALA A 1 272 ? -35.459 -11.726 22.318 1.00 88.75 272 ALA A O 1
ATOM 2151 N N . SER A 1 273 ? -33.602 -10.703 23.049 1.00 82.44 273 SER A N 1
ATOM 2152 C CA . SER A 1 273 ? -32.804 -11.093 21.878 1.00 82.44 273 SER A CA 1
ATOM 2153 C C . SER A 1 273 ? -32.558 -12.603 21.821 1.00 82.44 273 SER A C 1
ATOM 2155 O O . SER A 1 273 ? -32.646 -13.194 20.746 1.00 82.44 273 SER A O 1
ATOM 2157 N N . ARG A 1 274 ? -32.361 -13.261 22.969 1.00 77.69 274 ARG A N 1
ATOM 2158 C CA . ARG A 1 274 ? -32.186 -14.723 23.040 1.00 77.69 274 ARG A CA 1
ATOM 2159 C C . ARG A 1 274 ? -33.457 -15.503 22.732 1.00 77.69 274 ARG A C 1
ATOM 2161 O O . ARG A 1 274 ? -33.383 -16.511 22.039 1.00 77.69 274 ARG A O 1
ATOM 2168 N N . GLN A 1 275 ? -34.614 -15.012 23.173 1.00 68.62 275 GLN A N 1
ATOM 2169 C CA . GLN A 1 275 ? -35.908 -15.629 22.854 1.00 68.62 275 GLN A CA 1
ATOM 2170 C C . GLN A 1 275 ? -36.267 -15.537 21.363 1.00 68.62 275 GLN A C 1
ATOM 2172 O O . GLN A 1 275 ? -37.010 -16.375 20.856 1.00 68.62 275 GLN A O 1
ATOM 2177 N N . LYS A 1 276 ? -35.756 -14.527 20.645 1.00 63.19 276 LYS A N 1
ATOM 2178 C CA . LYS A 1 276 ? -35.903 -14.431 19.184 1.00 63.19 276 LYS A CA 1
ATOM 2179 C C . LYS A 1 276 ? -35.011 -15.427 18.444 1.00 63.19 276 LYS A C 1
ATOM 2181 O O . LYS A 1 276 ? -35.447 -15.979 17.443 1.00 63.19 276 LYS A O 1
ATOM 2186 N N . ILE A 1 277 ? -33.807 -15.691 18.954 1.00 59.69 277 ILE A N 1
ATOM 2187 C CA . ILE A 1 277 ? -32.876 -16.666 18.365 1.00 59.69 277 ILE A CA 1
ATOM 2188 C C . ILE A 1 277 ? -33.384 -18.102 18.574 1.00 59.69 277 ILE A C 1
ATOM 2190 O O . ILE A 1 277 ? -33.323 -18.904 17.653 1.00 59.69 277 ILE A O 1
ATOM 2194 N N . SER A 1 278 ? -33.975 -18.422 19.730 1.00 58.09 278 SER A N 1
ATOM 2195 C CA . SER A 1 278 ? -34.508 -19.767 20.014 1.00 58.09 278 SER A CA 1
ATOM 2196 C C . SER A 1 278 ? -35.837 -20.103 19.321 1.00 58.09 278 SER A C 1
ATOM 2198 O O . SER A 1 278 ? -36.327 -21.212 19.479 1.00 58.09 278 SER A O 1
ATOM 2200 N N . LYS A 1 279 ? -36.473 -19.150 18.624 1.00 48.84 279 LYS A N 1
ATOM 2201 C CA . LYS A 1 279 ? -37.722 -19.364 17.864 1.00 48.84 279 LYS A CA 1
ATOM 2202 C C . LYS A 1 279 ? -37.491 -19.542 16.357 1.00 48.84 279 LYS A C 1
ATOM 2204 O O . LYS A 1 279 ? -38.461 -19.674 15.615 1.00 48.84 279 LYS A O 1
ATOM 2209 N N . HIS A 1 280 ? -36.244 -19.474 15.891 1.00 48.28 280 HIS A N 1
ATOM 2210 C CA . HIS A 1 280 ? -35.851 -19.634 14.481 1.00 48.28 280 HIS A CA 1
ATOM 2211 C C . HIS A 1 280 ? -34.791 -20.732 14.282 1.00 48.28 280 HIS A C 1
ATOM 2213 O O . HIS A 1 280 ? -34.196 -20.821 13.210 1.00 48.28 280 HIS A O 1
ATOM 2219 N N . THR A 1 281 ? -34.596 -21.566 15.303 1.00 41.34 281 THR A N 1
ATOM 2220 C CA . THR A 1 281 ? -33.853 -22.830 15.254 1.00 41.34 281 THR A CA 1
ATOM 2221 C C . THR A 1 281 ? -34.824 -23.939 15.616 1.00 41.34 281 THR A C 1
ATOM 2223 O O . THR A 1 281 ? -34.750 -25.007 14.979 1.00 41.34 281 THR A O 1
#

Foldseek 3Di:
DDWDFDDDDDQAAKAWGTKFKDFDAAFDKDDLDAAQWKKKKAWCAAWKWKDWPNDIDIHGHQKIWMDDHPTGIMMTAHRVTGTIMIMITMDHNNVQVLCVLLVDDPVRTMAGAPCNVLLVVLRVLLVVLPDPDVVSRVSNVVSVVVNSVRSSVRSVDPPDDPPPDDDPVDPLLVVLLVVLLVQQLADDDLCVSCVVSPHHSVVQQVSCCVRVVHGSVRSSLVSLLVQLLCCLLPHPDDLCVSCNSRHHPDSVVNQVSNCVVVVDGSVVSSVVSVVVVVVVD

Radius of gyration: 26.59 Å; Cα contacts (8 Å, |Δi|>4): 432; chains: 1; bounding box: 57×49×67 Å

Secondary structure (DSSP, 8-state):
------------SSEEEEEEEEE--TT-EEEEEE-SSEEEEEEEESBEEEEETTEEEEE-TTEEEEEPTT-EEEEEE-SSSBPEEEEEEEE-SSHHHHHHHTT--SS--EEE-S-HHHHHHHHHHHHH--SSSHHHHHHHHHHHHHHHHHHHHHHT--------S---S-HHHHHHHHHHHHHTTS---HHHHHHHTT--HHHHHHHHHHHHSS-HHHHHHHHHHHHHHHHHHH----HHHHHHHTT-S-HHHHHHHHHHHHSS-HHHHHHHHHHHHTT--

Nearest PDB structures (foldseek):
  6nwj-assembly1_B  TM=8.301E-01  e=1.082E-11  Clostridium perfringens str. 13
  6nwo-assembly1_A  TM=8.348E-01  e=5.536E-11  Clostridium perfringens str. 13
  3oio-assembly1_A  TM=9.087E-01  e=3.222E-07  Chromobacterium violaceum
  3w6v-assembly1_A  TM=9.537E-01  e=5.687E-06  Streptomyces griseus
  4e2g-assembly2_D  TM=7.923E-01  e=4.565E-05  Sphaerobacter thermophilus DSM 20745

Sequence (281 aa):
MHAQSMNVSSAEDLSLLFCGERFCSPGHTFGPAVRQYYMLYYCVSGHAIFQANQKNYSVGPQHGFLVWPGEVTFGQANLSDPCHCIWIAFSGTAVKTTLAHIGLSKTERIFCCGKMDELLDCLHQMVKHTKLSYSDEFYLQSLLYRWFALLASAAALPYHQEKSVQKTGNVYVTKAVEYMRRNCQNSISISELAEYVGLNRCYLTSLFQRYLHTSPRGFLIHLRIDQATKLLCNSQLPVGQIAHSCGYSDPLAFSKAFHKLKGCSPSEYRAASRQKISKHT